Protein AF-A0A2S6H4D7-F1 (afdb_monomer_lite)

Sequence (211 aa):
MDWPTETGRFPEKLRVPNSDWWAYDLPTSDEIKPSSWQAPDGWMLIDQAVLENHRRDISADEAERFFDGAEPDWSLALCSDLPRRAVVESLVERIATYQGKERPLVVLLTGPGGEGKSMAGRQTVVGLFERDPGLRVLWRNDDAATLTAEQLLNLPQGSSPWLVDTDASDLSAKSLCEAMKALSKAGRSDVRFLLTARESDWRSAGGASLP

Organism: NCBI:txid173365

InterPro domains:
  IPR057574 Novel STAND NTPase 5 domain [PF25199] (65-207)

Secondary structure (DSSP, 8-state):
-------S---GGGBPTTSS-B----------PPP---PPTTEEEE-HHHHHHT--PPPHHHHHHHHTTPPP-HHHHH-SSSPPPTTHHHHHHHHHT----SS-EEEEEE--TTS-HHHHHHHHHHHHHTT-TT-EEEEE--TT----HHHHHTSPP-SS-EEEEESSGGGGHHHHHHHHHHHHHTT--SEEEEEEE-HHHHHHTTGGG--

Foldseek 3Di:
DDDDPPPPDDPPVQDDPPDPDGDDDDPPPPPPPPPPQDFPPQKDKDAPVNLVVLADDDDPVRVVVVVVPDQDDSNNLNDPVDDADPCQVVLLCVQQPQPQPLFAAEDEDADDPPPCLNSSLSNNVVSNCVVPNPEIETERRDLQDEDALVSVVPPDDDPAAYEYEYEQCLSHLVRVQNNRVSCSVVSNHSYYYYYYHYPVSCVVSVVVPRD

Structure (mmCIF, N/CA/C/O backbone):
data_AF-A0A2S6H4D7-F1
#
_entry.id   AF-A0A2S6H4D7-F1
#
loop_
_atom_site.group_PDB
_atom_site.id
_atom_site.type_symbol
_atom_site.label_atom_id
_atom_site.label_alt_id
_atom_site.label_comp_id
_atom_site.label_asym_id
_atom_site.label_entity_id
_atom_site.label_seq_id
_atom_site.pdbx_PDB_ins_code
_atom_site.Cartn_x
_atom_site.Cartn_y
_atom_site.Cartn_z
_atom_site.occupancy
_atom_site.B_iso_or_equiv
_atom_site.auth_seq_id
_atom_site.auth_comp_id
_atom_site.auth_asym_id
_atom_site.auth_atom_id
_atom_site.pdbx_PDB_model_num
ATOM 1 N N . MET A 1 1 ? -44.444 -37.772 16.174 1.00 44.12 1 MET A N 1
ATOM 2 C CA . MET A 1 1 ? -44.159 -36.662 15.245 1.00 44.12 1 MET A CA 1
ATOM 3 C C . MET A 1 1 ? -43.713 -37.308 13.956 1.00 44.12 1 MET A C 1
ATOM 5 O O . MET A 1 1 ? -42.602 -37.818 13.917 1.00 44.12 1 MET A O 1
ATOM 9 N N . ASP A 1 2 ? -44.613 -37.392 12.981 1.00 47.84 2 ASP A N 1
ATOM 10 C CA . ASP A 1 2 ? -44.288 -37.895 11.647 1.00 47.84 2 ASP A CA 1
ATOM 11 C C . ASP A 1 2 ? -43.554 -36.796 10.886 1.00 47.84 2 ASP A C 1
ATOM 13 O O . ASP A 1 2 ? -44.098 -35.711 10.676 1.00 47.84 2 ASP A O 1
ATOM 17 N N . TRP A 1 3 ? -42.308 -37.060 10.497 1.00 43.31 3 TRP A N 1
ATOM 18 C CA . TRP A 1 3 ? -41.641 -36.222 9.512 1.00 43.31 3 TRP A CA 1
ATOM 19 C C . TRP A 1 3 ? -42.217 -36.538 8.131 1.00 43.31 3 TRP A C 1
ATOM 21 O O . TRP A 1 3 ? -42.251 -37.715 7.760 1.00 43.31 3 TRP A O 1
ATOM 31 N N . PRO A 1 4 ? -42.662 -35.535 7.354 1.00 56.84 4 PRO A N 1
ATOM 32 C CA . PRO A 1 4 ? -43.091 -35.782 5.990 1.00 56.84 4 PRO A CA 1
ATOM 33 C C . PRO A 1 4 ? -41.881 -36.268 5.187 1.00 56.84 4 PRO A C 1
ATOM 35 O O . PRO A 1 4 ? -40.910 -35.545 4.975 1.00 56.84 4 PRO A O 1
ATOM 38 N N . THR A 1 5 ? -41.925 -37.532 4.777 1.00 51.62 5 THR A N 1
ATOM 39 C CA . THR A 1 5 ? -40.971 -38.110 3.834 1.00 51.62 5 THR A CA 1
ATOM 40 C C . THR A 1 5 ? -41.437 -37.750 2.430 1.00 51.62 5 THR A C 1
ATOM 42 O O . THR A 1 5 ? -42.235 -38.455 1.819 1.00 51.62 5 THR A O 1
ATOM 45 N N . GLU A 1 6 ? -40.958 -36.622 1.906 1.00 52.88 6 GLU A N 1
ATOM 46 C CA . GLU A 1 6 ? -41.094 -36.329 0.480 1.00 52.88 6 GLU A CA 1
ATOM 47 C C . GLU A 1 6 ? -40.063 -37.157 -0.289 1.00 52.88 6 GLU A C 1
ATOM 49 O O . GLU A 1 6 ? -38.855 -36.923 -0.257 1.00 52.88 6 GLU A O 1
ATOM 54 N N . THR A 1 7 ? -40.548 -38.196 -0.962 1.00 54.62 7 THR A N 1
ATOM 55 C CA . THR A 1 7 ? -39.744 -39.065 -1.816 1.00 54.62 7 THR A CA 1
ATOM 56 C C . THR A 1 7 ? -39.280 -38.293 -3.050 1.00 54.62 7 THR A C 1
ATOM 58 O O . THR A 1 7 ? -40.026 -38.215 -4.022 1.00 54.62 7 THR A O 1
ATOM 61 N N . GLY A 1 8 ? -38.072 -37.723 -3.011 1.00 55.16 8 GLY A N 1
ATOM 62 C CA . GLY A 1 8 ? -37.183 -37.449 -4.156 1.00 55.16 8 GLY A CA 1
ATOM 63 C C . GLY A 1 8 ? -37.731 -36.692 -5.376 1.00 55.16 8 GLY A C 1
ATOM 64 O O . GLY A 1 8 ? -37.069 -36.680 -6.410 1.00 55.16 8 GLY A O 1
ATOM 65 N N . ARG A 1 9 ? -38.924 -36.094 -5.307 1.00 62.31 9 ARG A N 1
ATOM 66 C CA . ARG A 1 9 ? -39.531 -35.338 -6.405 1.00 62.31 9 ARG A CA 1
ATOM 67 C C . ARG A 1 9 ? -39.232 -33.861 -6.210 1.00 62.31 9 ARG A C 1
ATOM 69 O O . ARG A 1 9 ? -39.467 -33.320 -5.134 1.00 62.31 9 ARG A O 1
ATOM 76 N N . PHE A 1 10 ? -38.719 -33.218 -7.254 1.00 69.31 10 PHE A N 1
ATOM 77 C CA . PHE A 1 10 ? -38.537 -31.773 -7.252 1.00 69.31 10 PHE A CA 1
ATOM 78 C C . PHE A 1 10 ? -39.892 -31.067 -7.047 1.00 69.31 10 PHE A C 1
ATOM 80 O O . PHE A 1 10 ? -40.909 -31.556 -7.548 1.00 69.31 10 PHE A O 1
ATOM 87 N N . PRO A 1 11 ? -39.944 -29.932 -6.324 1.00 79.81 11 PRO A N 1
ATOM 88 C CA . PRO A 1 11 ? -41.205 -29.267 -6.018 1.00 79.81 11 PRO A CA 1
ATOM 89 C C . PRO A 1 11 ? -41.901 -28.794 -7.300 1.00 79.81 11 PRO A C 1
ATOM 91 O O . PRO A 1 11 ? -41.418 -27.883 -7.965 1.00 79.81 11 PRO A O 1
ATOM 94 N N . GLU A 1 12 ? -43.067 -29.354 -7.626 1.00 81.81 12 GLU A N 1
ATOM 95 C CA . GLU A 1 12 ? -43.844 -28.972 -8.824 1.00 81.81 12 GLU A CA 1
ATOM 96 C C . GLU A 1 12 ? -44.201 -27.477 -8.849 1.00 81.81 12 GLU A C 1
ATOM 98 O O . GLU A 1 12 ? -44.299 -26.871 -9.908 1.00 81.81 12 GLU A O 1
ATOM 103 N N . LYS A 1 13 ? -44.298 -26.841 -7.675 1.00 83.88 13 LYS A N 1
ATOM 104 C CA . LYS A 1 13 ? -44.522 -25.392 -7.547 1.00 83.88 13 LYS A CA 1
ATOM 105 C C . LYS A 1 13 ? -43.420 -24.523 -8.175 1.00 83.88 13 LYS A C 1
ATOM 107 O O . LYS A 1 13 ? -43.669 -23.356 -8.441 1.00 83.88 13 LYS A O 1
ATOM 112 N N . LEU A 1 14 ? -42.214 -25.067 -8.353 1.00 82.94 14 LEU A N 1
ATOM 113 C CA . LEU A 1 14 ? -41.065 -24.375 -8.950 1.00 82.94 14 LEU A CA 1
ATOM 114 C C . LEU A 1 14 ? -40.850 -24.771 -10.417 1.00 82.94 14 LEU A C 1
ATOM 116 O O . LEU A 1 14 ? -39.904 -24.306 -11.048 1.00 82.94 14 LEU A O 1
ATOM 120 N N . ARG A 1 15 ? -41.691 -25.653 -10.968 1.00 87.44 15 ARG A N 1
ATOM 121 C CA . ARG A 1 15 ? -41.561 -26.121 -12.345 1.00 87.44 15 ARG A CA 1
ATOM 122 C C . ARG A 1 15 ? -41.993 -25.026 -13.318 1.00 87.44 15 ARG A C 1
ATOM 124 O O . ARG A 1 15 ? -43.078 -24.461 -13.193 1.00 87.44 15 ARG A O 1
ATOM 131 N N . VAL A 1 16 ? -41.158 -24.744 -14.314 1.00 85.88 16 VAL A N 1
ATOM 132 C CA .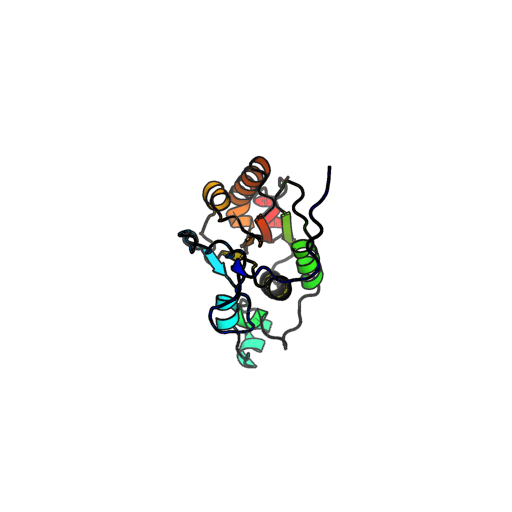 VAL A 1 16 ? -41.471 -23.766 -15.360 1.00 85.88 16 VAL A CA 1
ATOM 133 C C . VAL A 1 16 ? -42.590 -24.337 -16.251 1.00 85.88 16 VAL A C 1
ATOM 135 O O . VAL A 1 16 ? -42.463 -25.482 -16.708 1.00 85.88 16 VAL A O 1
ATOM 138 N N . PRO A 1 17 ? -43.680 -23.585 -16.516 1.00 87.31 17 PRO A N 1
ATOM 139 C CA . PRO A 1 17 ? -44.833 -24.085 -17.265 1.00 87.31 17 PRO A CA 1
ATOM 140 C C . PRO A 1 17 ? -44.451 -24.695 -18.619 1.00 87.31 17 PRO A C 1
ATOM 142 O O . PRO A 1 17 ? -43.684 -24.105 -19.375 1.00 87.31 17 PRO A O 1
ATOM 145 N N . ASN A 1 18 ? -45.021 -25.863 -18.936 1.00 86.06 18 ASN A N 1
ATOM 146 C CA . ASN A 1 18 ? -44.771 -26.620 -20.173 1.00 86.06 18 ASN A CA 1
ATOM 147 C C . ASN A 1 18 ? -43.297 -27.008 -20.410 1.00 86.06 18 ASN A C 1
ATOM 149 O O . ASN A 1 18 ? -42.852 -27.077 -21.555 1.00 86.06 18 ASN A O 1
ATOM 153 N N . SER A 1 19 ? -42.535 -27.270 -19.347 1.00 83.88 19 SER A N 1
ATOM 154 C CA . SER A 1 19 ? -41.132 -27.682 -19.455 1.00 83.88 19 SER A CA 1
ATOM 155 C C . SER A 1 19 ? -40.759 -28.774 -18.448 1.00 83.88 19 SER A C 1
ATOM 157 O O . SER A 1 19 ? -41.525 -29.054 -17.526 1.00 83.88 19 SER A O 1
ATOM 159 N N . ASP A 1 20 ? -39.575 -29.368 -18.598 1.00 87.62 20 ASP A N 1
ATOM 160 C CA . ASP A 1 20 ? -38.934 -30.251 -17.607 1.00 87.62 20 ASP A CA 1
ATOM 161 C C . ASP A 1 20 ? -37.860 -29.506 -16.780 1.00 87.62 20 ASP A C 1
ATOM 163 O O . ASP A 1 20 ? -36.880 -30.100 -16.336 1.00 87.62 20 ASP A O 1
ATOM 167 N N . TRP A 1 21 ? -38.021 -28.190 -16.589 1.00 80.38 21 TRP A N 1
ATOM 168 C CA . TRP A 1 21 ? -37.095 -27.344 -15.828 1.00 80.38 21 TRP A CA 1
ATOM 169 C C . TRP A 1 21 ? -37.741 -26.792 -14.554 1.00 80.38 21 TRP A C 1
ATOM 171 O O . TRP A 1 21 ? -38.930 -26.474 -14.538 1.00 80.38 21 TRP A O 1
ATOM 181 N N . TRP A 1 22 ? -36.938 -26.622 -13.500 1.00 89.69 22 TRP A N 1
ATOM 182 C CA . TRP A 1 22 ? -37.332 -25.964 -12.251 1.00 89.69 22 TRP A CA 1
ATOM 183 C C . TRP A 1 22 ? -36.562 -24.654 -12.092 1.00 89.69 22 TRP A C 1
ATOM 185 O O . TRP A 1 22 ? -35.338 -24.636 -12.218 1.00 89.69 22 TRP A O 1
ATOM 195 N N . ALA A 1 23 ? -37.278 -23.567 -11.817 1.00 83.38 23 ALA A N 1
ATOM 196 C CA . ALA A 1 23 ? -36.696 -22.267 -11.524 1.00 83.38 23 ALA A CA 1
ATOM 197 C C . ALA A 1 23 ? -36.553 -22.115 -10.010 1.00 83.38 23 ALA A C 1
ATOM 199 O O . ALA A 1 23 ? -37.536 -22.135 -9.269 1.00 83.38 23 ALA A O 1
ATOM 200 N N . TYR A 1 24 ? -35.315 -21.970 -9.559 1.00 81.88 24 TYR A N 1
ATOM 201 C CA . TYR A 1 24 ? -35.015 -21.532 -8.208 1.00 81.88 24 TYR A CA 1
ATOM 202 C C . TYR A 1 24 ? -34.596 -20.079 -8.299 1.00 81.88 24 TYR A C 1
ATOM 204 O O . TYR A 1 24 ? -33.674 -19.758 -9.052 1.00 81.88 24 TYR A O 1
ATOM 212 N N . ASP A 1 25 ? -35.240 -19.223 -7.513 1.00 70.31 25 ASP A N 1
ATOM 213 C CA . ASP A 1 25 ? -34.647 -17.935 -7.206 1.00 70.31 25 ASP A CA 1
ATOM 214 C C . ASP A 1 25 ? -33.348 -18.245 -6.468 1.00 70.31 25 ASP A C 1
ATOM 216 O O . ASP A 1 25 ? -33.346 -18.746 -5.338 1.00 70.31 25 ASP A O 1
ATOM 220 N N . LEU A 1 26 ? -32.224 -18.035 -7.152 1.00 62.97 26 LEU A N 1
ATOM 221 C CA . LEU A 1 26 ? -30.950 -17.959 -6.461 1.00 62.97 26 LEU A CA 1
ATOM 222 C C . LEU A 1 26 ? -31.123 -16.882 -5.390 1.00 62.97 26 LEU A C 1
ATOM 224 O O . LEU A 1 26 ? -31.792 -15.884 -5.678 1.00 62.97 26 LEU A O 1
ATOM 228 N N . PRO A 1 27 ? -30.569 -17.053 -4.174 1.00 57.25 27 PRO A N 1
ATOM 229 C CA . PRO A 1 27 ? -30.476 -15.931 -3.261 1.00 57.25 27 PRO A CA 1
ATOM 230 C C . PRO A 1 27 ? -29.812 -14.825 -4.066 1.00 57.25 27 PRO A C 1
ATOM 232 O O . PRO A 1 27 ? -28.654 -14.962 -4.462 1.00 57.25 27 PRO A O 1
ATOM 235 N N . THR A 1 28 ? -30.591 -13.802 -4.420 1.00 45.06 28 THR A N 1
ATOM 236 C CA . THR A 1 28 ? -30.073 -12.592 -5.029 1.00 45.06 28 THR A CA 1
ATOM 237 C C . THR A 1 28 ? -28.962 -12.195 -4.088 1.00 45.06 28 THR A C 1
ATOM 239 O O . THR A 1 28 ? -29.229 -11.894 -2.926 1.00 45.06 28 THR A O 1
ATOM 242 N N . SER A 1 29 ? -27.714 -12.312 -4.547 1.00 52.16 29 SER A N 1
ATOM 243 C CA . SER A 1 29 ? -26.622 -11.561 -3.956 1.00 52.16 29 SER A CA 1
ATOM 244 C C . SER A 1 29 ? -27.196 -10.168 -3.823 1.00 52.16 29 SER A C 1
ATOM 246 O O . SER A 1 29 ? -27.574 -9.623 -4.866 1.00 52.16 29 SER A O 1
ATOM 248 N N . ASP A 1 30 ? -27.414 -9.700 -2.586 1.00 48.91 30 ASP A N 1
ATOM 249 C CA . ASP A 1 30 ? -27.947 -8.368 -2.318 1.00 48.91 30 ASP A CA 1
ATOM 250 C C . ASP A 1 30 ? -27.368 -7.457 -3.385 1.00 48.91 30 ASP A C 1
ATOM 252 O O . ASP A 1 30 ? -26.141 -7.426 -3.530 1.00 48.91 30 ASP A O 1
ATOM 256 N N . GLU A 1 31 ? -28.227 -6.859 -4.219 1.00 43.72 31 GLU A N 1
ATOM 257 C CA . GLU A 1 31 ? -27.769 -5.934 -5.244 1.00 43.72 31 GLU A CA 1
ATOM 258 C C . GLU A 1 31 ? -26.790 -5.002 -4.543 1.00 43.72 31 GLU A C 1
ATOM 260 O O . GLU A 1 31 ? -27.183 -4.258 -3.637 1.00 43.72 31 GLU A O 1
ATOM 265 N N . ILE A 1 32 ? -25.502 -5.117 -4.884 1.00 47.19 32 ILE A N 1
ATOM 266 C CA .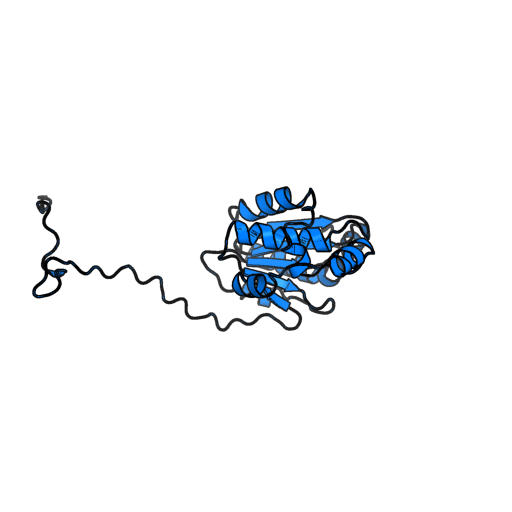 ILE A 1 32 ? -24.470 -4.256 -4.333 1.00 47.19 32 ILE A CA 1
ATOM 267 C C . ILE A 1 32 ? -24.833 -2.893 -4.890 1.00 47.19 32 ILE A C 1
ATOM 269 O O . ILE A 1 32 ? -24.461 -2.546 -6.010 1.00 47.19 32 ILE A O 1
ATOM 273 N N . LYS A 1 33 ? -25.639 -2.136 -4.140 1.00 42.12 33 LYS A N 1
ATOM 274 C CA . LYS A 1 33 ? -25.884 -0.739 -4.449 1.00 42.12 33 LYS A CA 1
ATOM 275 C C . LYS A 1 33 ? -24.495 -0.125 -4.512 1.00 42.12 33 LYS A C 1
ATOM 277 O O . LYS A 1 33 ? -23.782 -0.218 -3.506 1.00 42.12 33 LYS A O 1
ATOM 282 N N . PRO A 1 34 ? -24.077 0.431 -5.663 1.00 47.56 34 PRO A N 1
ATOM 283 C CA . PRO A 1 34 ? -22.765 1.035 -5.767 1.00 47.56 34 PRO A CA 1
ATOM 284 C C . PRO A 1 34 ? -22.677 2.057 -4.642 1.00 47.56 34 PRO A C 1
ATOM 286 O O . PRO A 1 34 ? -23.522 2.950 -4.531 1.00 47.56 34 PRO A O 1
ATOM 289 N N . SER A 1 35 ? -21.735 1.842 -3.725 1.00 55.78 35 SER A N 1
ATOM 290 C CA . SER A 1 35 ? -21.585 2.724 -2.582 1.00 55.78 35 SER A CA 1
ATOM 291 C C . SER A 1 35 ? -21.322 4.118 -3.131 1.00 55.78 35 SER A C 1
ATOM 293 O O . SER A 1 35 ? -20.360 4.303 -3.870 1.00 55.78 35 SER A O 1
ATOM 295 N N . SER A 1 36 ? -22.128 5.106 -2.744 1.00 69.06 36 SER A N 1
ATOM 296 C CA . SER A 1 36 ? -21.921 6.521 -3.086 1.00 69.06 36 SER A CA 1
ATOM 297 C C . SER A 1 36 ? -20.653 7.117 -2.459 1.00 69.06 36 SER A C 1
ATOM 299 O O . SER A 1 36 ? -20.457 8.329 -2.485 1.00 69.06 36 SER A O 1
ATOM 301 N N . TRP A 1 37 ? -19.837 6.278 -1.822 1.00 85.00 37 TRP A N 1
ATOM 302 C CA . TRP A 1 37 ? -18.579 6.656 -1.221 1.00 85.00 37 TRP A CA 1
ATOM 303 C C . TRP A 1 37 ? -17.581 7.014 -2.321 1.00 85.00 37 TRP A C 1
ATOM 305 O O . TRP A 1 37 ? -17.415 6.275 -3.291 1.00 85.00 37 TRP A O 1
ATOM 315 N N . GLN A 1 38 ? -16.924 8.154 -2.151 1.00 86.38 38 GLN A N 1
ATOM 316 C CA . GLN A 1 38 ? -15.875 8.633 -3.038 1.00 86.38 38 GLN A CA 1
ATOM 317 C C . GLN A 1 38 ? -14.566 8.702 -2.262 1.00 86.38 38 GLN A C 1
ATOM 319 O O . GLN A 1 38 ? -14.565 8.985 -1.060 1.00 86.38 38 GLN A O 1
ATOM 324 N N . ALA A 1 39 ? -13.461 8.450 -2.962 1.00 90.44 39 ALA A N 1
ATOM 325 C CA . ALA A 1 39 ? -12.141 8.639 -2.388 1.00 90.44 39 ALA A CA 1
ATOM 326 C C . ALA A 1 39 ? -11.964 10.115 -1.979 1.00 90.44 39 ALA A C 1
ATOM 328 O O . ALA A 1 39 ? -12.381 11.001 -2.728 1.00 90.44 39 ALA A O 1
ATOM 329 N N . PRO A 1 40 ? -11.378 10.392 -0.801 1.00 91.81 40 PRO A N 1
ATOM 330 C CA . PRO A 1 40 ? -11.027 11.751 -0.410 1.00 91.81 40 PRO A CA 1
ATOM 331 C C . PRO A 1 40 ? -10.077 12.419 -1.407 1.00 91.81 40 PRO A C 1
ATOM 333 O O . PRO A 1 40 ? -9.312 11.740 -2.090 1.00 91.81 40 PRO A O 1
ATOM 336 N N . ASP A 1 41 ? -10.064 13.751 -1.427 1.00 90.75 41 ASP A N 1
ATOM 337 C CA . ASP A 1 41 ? -9.134 14.513 -2.263 1.00 90.75 41 ASP A CA 1
ATOM 338 C C . ASP A 1 41 ? -7.676 14.093 -2.012 1.00 90.75 41 ASP A C 1
ATOM 340 O O . ASP A 1 41 ? -7.237 13.939 -0.869 1.00 90.75 41 ASP A O 1
ATOM 344 N N . GLY A 1 42 ? -6.932 13.882 -3.101 1.00 91.12 42 GLY A N 1
ATOM 345 C CA . GLY A 1 42 ? -5.546 13.404 -3.062 1.00 91.12 42 GLY A CA 1
ATOM 346 C C . GLY A 1 42 ? -5.385 11.900 -2.792 1.00 91.12 42 GLY A C 1
ATOM 347 O O . GLY A 1 42 ? -4.259 11.395 -2.755 1.00 91.12 42 GLY A O 1
ATOM 348 N N . TRP A 1 43 ? -6.493 11.166 -2.669 1.00 93.88 43 TRP A N 1
ATOM 349 C CA . TRP A 1 43 ? -6.527 9.708 -2.602 1.00 93.88 43 TRP A CA 1
ATOM 350 C C . TRP A 1 43 ? -7.239 9.119 -3.815 1.00 93.88 43 TRP A C 1
ATOM 352 O O . TRP A 1 43 ? -8.155 9.709 -4.383 1.00 93.88 43 TRP A O 1
ATOM 362 N N . MET A 1 44 ? -6.825 7.920 -4.205 1.00 94.31 44 MET A N 1
ATOM 363 C CA . MET A 1 44 ? -7.383 7.196 -5.337 1.00 94.31 44 MET A CA 1
ATOM 364 C C . MET A 1 44 ? -7.844 5.814 -4.891 1.00 94.31 44 MET A C 1
ATOM 366 O O . MET A 1 44 ? -7.123 5.105 -4.188 1.00 94.31 44 MET A O 1
ATOM 370 N N . LEU A 1 45 ? -9.047 5.430 -5.316 1.00 94.75 45 LEU A N 1
ATOM 371 C CA . LEU A 1 45 ? -9.479 4.042 -5.245 1.00 94.75 45 LEU A CA 1
ATOM 372 C C . LEU A 1 45 ? -8.805 3.276 -6.385 1.00 94.75 45 LEU A C 1
ATOM 374 O O . LEU A 1 45 ? -9.080 3.535 -7.553 1.00 94.75 45 LEU A O 1
ATOM 378 N N . ILE A 1 46 ? -7.943 2.336 -6.027 1.00 94.38 46 ILE A N 1
ATOM 379 C CA . ILE A 1 46 ? -7.395 1.337 -6.932 1.00 94.38 46 ILE A CA 1
ATOM 380 C C . ILE A 1 46 ? -8.197 0.052 -6.720 1.00 94.38 46 ILE A C 1
ATOM 382 O O . ILE A 1 46 ? -8.278 -0.475 -5.605 1.00 94.38 46 ILE A O 1
ATOM 386 N N . ASP A 1 47 ? -8.803 -0.428 -7.798 1.00 92.81 47 ASP A N 1
ATOM 387 C CA . ASP A 1 47 ? -9.445 -1.733 -7.905 1.00 92.81 47 ASP A CA 1
ATOM 388 C C . ASP A 1 47 ? -8.799 -2.538 -9.045 1.00 92.81 47 ASP A C 1
ATOM 390 O O . ASP A 1 47 ? -7.869 -2.069 -9.715 1.00 92.81 47 ASP A O 1
ATOM 394 N N . GLN A 1 48 ? -9.292 -3.756 -9.277 1.00 91.00 48 GLN A N 1
ATOM 395 C CA . GLN A 1 48 ? -8.781 -4.602 -10.352 1.00 91.00 48 GLN A CA 1
ATOM 396 C C . GLN A 1 48 ? -8.877 -3.905 -11.718 1.00 91.00 48 GLN A C 1
ATOM 398 O O . GLN A 1 48 ? -7.940 -3.982 -12.504 1.00 91.00 48 GLN A O 1
ATOM 403 N N . ALA A 1 49 ? -9.979 -3.210 -12.012 1.00 91.75 49 ALA A N 1
ATOM 404 C CA . ALA A 1 49 ? -10.181 -2.573 -13.310 1.00 91.75 49 ALA A CA 1
ATOM 405 C C . ALA A 1 49 ? -9.199 -1.414 -13.530 1.00 91.75 49 ALA A C 1
ATOM 407 O O . ALA A 1 49 ? -8.645 -1.272 -14.621 1.00 91.75 49 ALA A O 1
ATOM 408 N N . VAL A 1 50 ? -8.939 -0.616 -12.492 1.00 93.00 50 VAL A N 1
ATOM 409 C CA . VAL A 1 50 ? -7.922 0.441 -12.522 1.00 93.00 50 VAL A CA 1
ATOM 410 C C . VAL A 1 50 ? -6.539 -0.152 -12.774 1.00 93.00 50 VAL A C 1
ATOM 412 O O . VAL A 1 50 ? -5.830 0.346 -13.646 1.00 93.00 50 VAL A O 1
ATOM 415 N N . LEU A 1 51 ? -6.159 -1.232 -12.082 1.00 93.44 51 LEU A N 1
ATOM 416 C CA . LEU A 1 51 ? -4.869 -1.887 -12.326 1.00 93.44 51 LEU A CA 1
ATOM 417 C C . LEU A 1 51 ? -4.752 -2.450 -13.740 1.00 93.44 51 LEU A C 1
ATOM 419 O O . LEU A 1 51 ? -3.711 -2.282 -14.371 1.00 93.44 51 LEU A O 1
ATOM 423 N N . GLU A 1 52 ? -5.804 -3.069 -14.271 1.00 93.00 52 GLU A N 1
ATOM 424 C CA . GLU A 1 52 ? -5.770 -3.592 -15.639 1.00 93.00 52 GLU A CA 1
ATOM 425 C C . GLU A 1 52 ? -5.606 -2.486 -16.691 1.00 93.00 52 GLU A C 1
ATOM 427 O O . GLU A 1 52 ? -4.935 -2.703 -17.697 1.00 93.00 52 GLU A O 1
ATOM 432 N N . ASN A 1 53 ? -6.092 -1.267 -16.436 1.00 94.38 53 ASN A N 1
ATOM 433 C CA . ASN A 1 53 ? -5.839 -0.120 -17.319 1.00 94.38 53 ASN A CA 1
ATOM 434 C C . ASN A 1 53 ? -4.365 0.323 -17.342 1.00 94.38 53 ASN A C 1
ATOM 436 O O . ASN A 1 53 ? -3.940 0.988 -18.287 1.00 94.38 53 ASN A O 1
ATOM 440 N N . HIS A 1 54 ? -3.582 -0.034 -16.321 1.00 94.06 54 HIS A N 1
ATOM 441 C CA . HIS A 1 54 ? -2.137 0.196 -16.286 1.00 94.06 54 HIS A CA 1
ATOM 442 C C . HIS A 1 54 ? -1.334 -0.956 -16.900 1.00 94.06 54 HIS A C 1
ATOM 444 O O . HIS A 1 54 ? -0.121 -0.823 -17.080 1.00 94.06 54 HIS A O 1
ATOM 450 N N . ARG A 1 55 ? -1.972 -2.086 -17.236 1.00 93.44 55 ARG A N 1
ATOM 451 C CA . ARG A 1 55 ? -1.275 -3.230 -17.820 1.00 93.44 55 ARG A CA 1
ATOM 452 C C . ARG A 1 55 ? -0.892 -2.929 -19.263 1.00 93.44 55 ARG A C 1
ATOM 454 O O . ARG A 1 55 ? -1.737 -2.776 -20.141 1.00 93.44 55 ARG A O 1
ATOM 461 N N . ARG A 1 56 ? 0.412 -2.905 -19.508 1.00 93.94 56 ARG A N 1
ATOM 462 C CA . ARG A 1 56 ? 1.014 -2.762 -20.832 1.00 93.94 56 ARG A CA 1
ATOM 463 C C . ARG A 1 56 ? 2.435 -3.302 -20.821 1.00 93.94 56 ARG A C 1
ATOM 465 O O . ARG A 1 56 ? 3.030 -3.462 -19.755 1.00 93.94 56 ARG A O 1
ATOM 472 N N . ASP A 1 57 ? 2.983 -3.483 -22.011 1.00 92.56 57 ASP A N 1
ATOM 473 C CA . ASP A 1 57 ? 4.399 -3.778 -22.171 1.00 92.56 57 ASP A CA 1
ATOM 474 C C . ASP A 1 57 ? 5.247 -2.559 -21.771 1.00 92.56 57 ASP A C 1
ATOM 476 O O . ASP A 1 57 ? 4.889 -1.399 -22.031 1.00 92.56 57 ASP A O 1
ATOM 480 N N . ILE A 1 58 ? 6.375 -2.836 -21.119 1.00 94.69 58 ILE A N 1
ATOM 481 C CA . ILE A 1 58 ? 7.362 -1.835 -20.712 1.00 94.69 58 ILE A CA 1
ATOM 482 C C . ILE A 1 58 ? 8.490 -1.825 -21.737 1.00 94.69 58 ILE A C 1
ATOM 484 O O . ILE A 1 58 ? 9.069 -2.864 -22.052 1.00 94.69 58 ILE A O 1
ATOM 488 N N . SER A 1 59 ? 8.806 -0.646 -22.267 1.00 93.88 59 SER A N 1
ATOM 489 C CA . SER A 1 59 ? 9.930 -0.488 -23.191 1.00 93.88 59 SER A CA 1
ATOM 490 C C . SER A 1 59 ? 11.280 -0.552 -22.466 1.00 93.88 59 SER A C 1
ATOM 492 O O . SER A 1 59 ? 11.373 -0.282 -21.268 1.00 93.88 59 SER A O 1
ATOM 494 N N . ALA A 1 60 ? 12.350 -0.869 -23.203 1.00 92.56 60 ALA A N 1
ATOM 495 C CA . ALA A 1 60 ? 13.707 -0.883 -22.653 1.00 92.56 60 ALA A CA 1
ATOM 496 C C . ALA A 1 60 ? 14.094 0.478 -22.043 1.00 92.56 60 ALA A C 1
ATOM 498 O O . ALA A 1 60 ? 14.553 0.517 -20.907 1.00 92.56 60 ALA A O 1
ATOM 499 N N . ASP A 1 61 ? 13.802 1.586 -22.733 1.00 94.56 61 ASP A N 1
ATOM 500 C CA . ASP A 1 61 ? 14.070 2.949 -22.253 1.00 94.56 61 ASP A CA 1
ATOM 501 C C . ASP A 1 61 ? 13.371 3.259 -20.916 1.00 94.56 61 ASP A C 1
ATOM 503 O O . ASP A 1 61 ? 13.913 3.957 -20.059 1.00 94.56 61 ASP A O 1
ATOM 507 N N . GLU A 1 62 ? 12.145 2.767 -20.720 1.00 93.19 62 GLU A N 1
ATOM 508 C CA . GLU A 1 62 ? 11.411 2.941 -19.462 1.00 93.19 62 GLU A CA 1
ATOM 509 C C . GLU A 1 62 ? 12.015 2.109 -18.333 1.00 93.19 62 GLU A C 1
ATOM 511 O O . GLU A 1 62 ? 12.151 2.603 -17.211 1.00 93.19 62 GLU A O 1
ATOM 516 N N . ALA A 1 63 ? 12.413 0.869 -18.629 1.00 92.75 63 ALA A N 1
ATOM 517 C CA . ALA A 1 63 ? 13.112 0.022 -17.674 1.00 92.75 63 ALA A CA 1
ATOM 518 C C . ALA A 1 63 ? 14.466 0.634 -17.273 1.00 92.75 63 ALA A C 1
ATOM 520 O O . ALA A 1 63 ? 14.773 0.697 -16.085 1.00 92.75 63 ALA A O 1
ATOM 521 N N . GLU A 1 64 ? 15.242 1.143 -18.233 1.00 93.88 64 GLU A N 1
ATOM 522 C CA . GLU A 1 64 ? 16.512 1.836 -17.984 1.00 93.88 64 GLU A CA 1
ATOM 523 C C . GLU A 1 64 ? 16.317 3.047 -17.068 1.00 93.88 64 GLU A C 1
ATOM 525 O O . GLU A 1 64 ? 16.965 3.134 -16.028 1.00 93.88 64 GLU A O 1
ATOM 530 N N . ARG A 1 65 ? 15.344 3.921 -17.363 1.00 94.50 65 ARG A N 1
ATOM 531 C CA . ARG A 1 65 ? 15.024 5.074 -16.500 1.00 94.50 65 ARG A CA 1
ATOM 532 C C . ARG A 1 65 ? 14.670 4.666 -15.077 1.00 94.50 65 ARG A C 1
ATOM 534 O O . ARG A 1 65 ? 15.055 5.349 -14.130 1.00 94.50 65 ARG A O 1
ATOM 541 N N . PHE A 1 66 ? 13.928 3.574 -14.915 1.00 93.62 66 PHE A N 1
ATOM 542 C CA . PHE A 1 66 ? 13.614 3.040 -13.595 1.00 93.62 66 PHE A CA 1
ATOM 543 C C . PHE A 1 66 ? 14.883 2.601 -12.846 1.00 93.62 66 PHE A C 1
ATOM 545 O O . PHE A 1 66 ? 15.048 2.946 -11.675 1.00 93.62 66 PHE A O 1
ATOM 552 N N . PHE A 1 67 ? 15.808 1.901 -13.510 1.00 90.69 67 PHE A N 1
ATOM 553 C CA . PHE A 1 67 ? 17.093 1.524 -12.906 1.00 90.69 67 PHE A CA 1
ATOM 554 C C . PHE A 1 67 ? 18.015 2.725 -12.641 1.00 90.69 67 PHE A C 1
ATOM 556 O O . PHE A 1 67 ? 18.785 2.683 -11.681 1.00 90.69 67 PHE A O 1
ATOM 563 N N . ASP A 1 68 ? 17.863 3.815 -13.395 1.00 91.94 68 ASP A N 1
ATOM 564 C CA . ASP A 1 68 ? 18.526 5.106 -13.161 1.00 91.94 68 ASP A CA 1
ATOM 565 C C . ASP A 1 68 ? 17.880 5.938 -12.034 1.00 91.94 68 ASP A C 1
ATOM 567 O O . ASP A 1 68 ? 18.348 7.033 -11.710 1.00 91.94 68 ASP A O 1
ATOM 571 N N . GLY A 1 69 ? 16.830 5.421 -11.388 1.00 89.62 69 GLY A N 1
ATOM 572 C CA . GLY A 1 69 ? 16.223 6.018 -10.197 1.00 89.62 69 GLY A CA 1
ATOM 573 C C . GLY A 1 69 ? 14.947 6.819 -10.445 1.00 89.62 69 GLY A C 1
ATOM 574 O O . GLY A 1 69 ? 14.524 7.551 -9.549 1.00 89.62 69 GLY A O 1
ATOM 575 N N . ALA A 1 70 ? 14.316 6.690 -11.616 1.00 91.38 70 ALA A N 1
ATOM 576 C CA . ALA A 1 70 ? 12.968 7.214 -11.822 1.00 91.38 70 ALA A CA 1
ATOM 577 C C . ALA A 1 70 ? 11.959 6.549 -10.869 1.00 91.38 70 ALA A C 1
ATOM 579 O O . ALA A 1 70 ? 12.088 5.376 -10.503 1.00 91.38 70 ALA A O 1
ATOM 580 N N . GLU A 1 71 ? 10.932 7.301 -10.471 1.00 90.19 71 GLU A N 1
ATOM 581 C CA . GLU A 1 71 ? 9.882 6.768 -9.607 1.00 90.19 71 GLU A CA 1
ATOM 582 C C . GLU A 1 71 ? 9.077 5.671 -10.321 1.00 90.19 71 GLU A C 1
ATOM 584 O O . GLU A 1 71 ? 8.712 5.834 -11.488 1.00 90.19 71 GLU A O 1
ATOM 589 N N . PRO A 1 72 ? 8.784 4.547 -9.642 1.00 93.12 72 PRO A N 1
ATOM 590 C CA . PRO A 1 72 ? 7.987 3.483 -10.230 1.00 93.12 72 PRO A CA 1
ATOM 591 C C . PRO A 1 72 ? 6.518 3.894 -10.348 1.00 93.12 72 PRO A C 1
ATOM 593 O O . PRO A 1 72 ? 5.950 4.494 -9.433 1.00 93.12 72 PRO A O 1
ATOM 596 N N . ASP A 1 73 ? 5.874 3.476 -11.432 1.00 93.94 73 ASP A N 1
ATOM 597 C CA . ASP A 1 73 ? 4.431 3.576 -11.630 1.00 93.94 73 ASP A CA 1
ATOM 598 C C . ASP A 1 73 ? 3.754 2.195 -11.502 1.00 93.94 73 ASP A C 1
ATOM 600 O O . ASP A 1 73 ? 4.391 1.175 -11.211 1.00 93.94 73 ASP A O 1
ATOM 604 N N . TRP A 1 74 ? 2.432 2.155 -11.685 1.00 95.69 74 TRP A N 1
ATOM 605 C CA . TRP A 1 74 ? 1.675 0.900 -11.669 1.00 95.69 74 TRP A CA 1
ATOM 606 C C . TRP A 1 74 ? 2.043 -0.022 -12.837 1.00 95.69 74 TRP A C 1
ATOM 608 O O . TRP A 1 74 ? 2.090 -1.235 -12.649 1.00 95.69 74 TRP A O 1
ATOM 618 N N . SER A 1 75 ? 2.368 0.537 -14.008 1.00 96.00 75 SER A N 1
ATOM 619 C CA . SER A 1 75 ? 2.779 -0.228 -15.192 1.00 96.00 75 SER A CA 1
ATOM 620 C C . SER A 1 75 ? 4.050 -1.040 -14.907 1.00 96.00 75 SER A C 1
ATOM 622 O O . SER A 1 75 ? 4.097 -2.245 -15.155 1.00 96.00 75 SER A O 1
ATOM 624 N N . LEU A 1 76 ? 5.065 -0.402 -14.316 1.00 96.19 76 LEU A N 1
ATOM 625 C CA . LEU A 1 76 ? 6.314 -1.039 -13.895 1.00 96.19 76 LEU A CA 1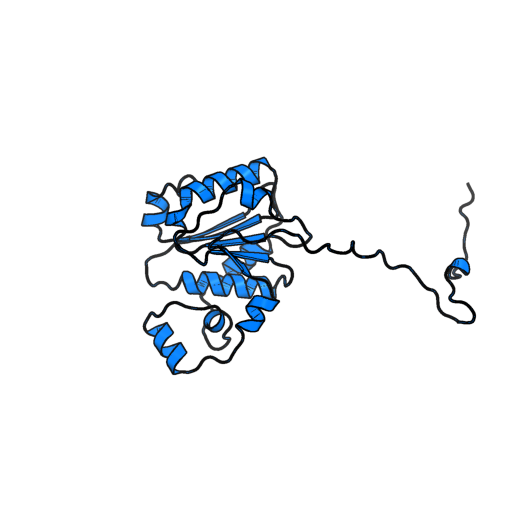
ATOM 626 C C . LEU A 1 76 ? 6.056 -2.111 -12.831 1.00 96.19 76 LEU A C 1
ATOM 628 O O . LEU A 1 76 ? 6.630 -3.195 -12.902 1.00 96.19 76 LEU A O 1
ATOM 632 N N . ALA A 1 77 ? 5.174 -1.851 -11.863 1.00 96.06 77 ALA A N 1
ATOM 633 C CA . ALA A 1 77 ? 4.831 -2.826 -10.826 1.00 96.06 77 ALA A CA 1
ATOM 634 C C . ALA A 1 77 ? 4.092 -4.068 -11.361 1.00 96.06 77 ALA A C 1
ATOM 636 O O . ALA A 1 77 ? 4.234 -5.148 -10.785 1.00 96.06 77 ALA A O 1
ATOM 637 N N . LEU A 1 78 ? 3.325 -3.919 -12.447 1.00 95.31 78 LEU A N 1
ATOM 638 C CA . LEU A 1 78 ? 2.597 -4.994 -13.135 1.00 95.31 78 LEU A CA 1
ATOM 639 C C . LEU A 1 78 ? 3.467 -5.792 -14.119 1.00 95.31 78 LEU A C 1
ATOM 641 O O . LEU A 1 78 ? 3.060 -6.874 -14.547 1.00 95.31 78 LEU A O 1
ATOM 645 N N . CYS A 1 79 ? 4.638 -5.271 -14.490 1.00 94.06 79 CYS A N 1
ATOM 646 C CA . CYS A 1 79 ? 5.539 -5.895 -15.451 1.00 94.06 79 CY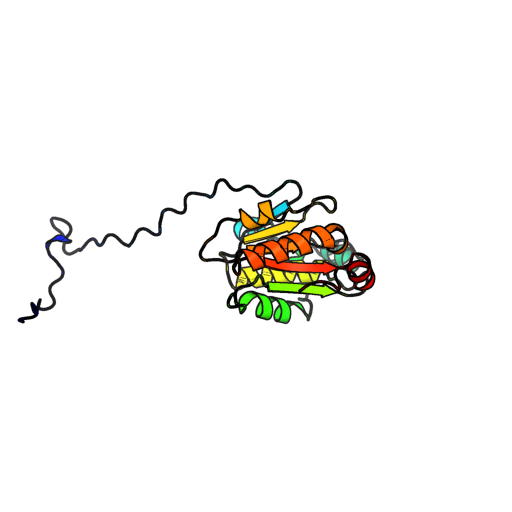S A CA 1
ATOM 647 C C . CYS A 1 79 ? 6.142 -7.195 -14.898 1.00 94.06 79 CYS A C 1
ATOM 649 O O . CYS A 1 79 ? 6.806 -7.192 -13.860 1.00 94.06 79 CYS A O 1
ATOM 651 N N . SER A 1 80 ? 5.949 -8.308 -15.611 1.00 89.56 80 SER A N 1
ATOM 652 C CA . SER A 1 80 ? 6.488 -9.622 -15.233 1.00 89.56 80 SER A CA 1
ATOM 653 C C . SER A 1 80 ? 7.994 -9.757 -15.448 1.00 89.56 80 SER A C 1
ATOM 655 O O . SER A 1 80 ? 8.618 -10.610 -14.820 1.00 89.56 80 SER A O 1
ATOM 657 N N . ASP A 1 81 ? 8.570 -8.931 -16.322 1.00 90.25 81 ASP A N 1
ATOM 658 C CA . ASP A 1 81 ? 9.991 -8.994 -16.676 1.00 90.25 81 ASP A CA 1
ATOM 659 C C . ASP A 1 81 ? 10.872 -8.278 -15.645 1.00 90.25 81 ASP A C 1
ATOM 661 O O . ASP A 1 81 ? 12.075 -8.536 -15.551 1.00 90.25 81 ASP A O 1
ATOM 665 N N . LEU A 1 82 ? 10.278 -7.396 -14.834 1.00 90.69 82 LEU A N 1
ATOM 666 C CA . LEU A 1 82 ? 10.972 -6.761 -13.725 1.00 90.69 82 LEU A CA 1
ATOM 667 C C . LEU A 1 82 ? 10.967 -7.680 -12.497 1.00 90.69 82 LEU A C 1
ATOM 669 O O . LEU A 1 82 ? 9.916 -8.179 -12.087 1.00 90.69 82 LEU A O 1
ATOM 673 N N . PRO A 1 83 ? 12.126 -7.882 -11.845 1.00 90.81 83 PRO A N 1
ATOM 674 C CA . PRO A 1 83 ? 12.203 -8.758 -10.690 1.00 90.81 83 PRO A CA 1
ATOM 675 C C . PRO A 1 83 ? 11.337 -8.230 -9.541 1.00 90.81 83 PRO A C 1
ATOM 677 O O . PRO A 1 83 ? 11.374 -7.047 -9.179 1.00 90.81 83 PRO A O 1
ATOM 680 N N . ARG A 1 84 ? 10.579 -9.136 -8.915 1.00 93.19 84 ARG A N 1
ATOM 681 C CA . ARG A 1 84 ? 9.868 -8.839 -7.667 1.00 93.19 84 ARG A CA 1
ATOM 682 C C . ARG A 1 84 ? 10.874 -8.633 -6.539 1.00 93.19 84 ARG A C 1
ATOM 684 O O . ARG A 1 84 ? 11.846 -9.377 -6.403 1.00 93.19 84 ARG A O 1
ATOM 691 N N . ARG A 1 85 ? 10.651 -7.613 -5.707 1.00 93.38 85 ARG A N 1
ATOM 692 C CA . ARG A 1 85 ? 11.485 -7.381 -4.519 1.00 93.38 85 ARG A CA 1
ATOM 693 C C . ARG A 1 85 ? 11.296 -8.535 -3.532 1.00 93.38 85 ARG A C 1
ATOM 695 O O . ARG A 1 85 ? 10.173 -8.954 -3.276 1.00 93.38 85 ARG A O 1
ATOM 702 N N . ALA A 1 86 ? 12.386 -8.991 -2.914 1.00 92.25 86 ALA A N 1
ATOM 703 C CA . ALA A 1 86 ? 12.385 -10.169 -2.037 1.00 92.25 86 ALA A CA 1
ATOM 704 C C . ALA A 1 86 ? 11.393 -10.087 -0.856 1.00 92.25 86 ALA A C 1
ATOM 706 O O . ALA A 1 86 ? 10.924 -11.106 -0.363 1.00 92.25 86 ALA A O 1
ATOM 707 N N . VAL A 1 87 ? 11.057 -8.875 -0.399 1.00 94.44 87 VAL A N 1
ATOM 708 C CA . VAL A 1 87 ? 10.116 -8.656 0.711 1.00 94.44 87 VAL A CA 1
ATOM 709 C C . VAL A 1 87 ? 8.644 -8.833 0.305 1.00 94.44 87 VAL A C 1
ATOM 711 O O . VAL A 1 87 ? 7.806 -9.078 1.169 1.00 94.44 87 VAL A O 1
ATOM 714 N N . VAL A 1 88 ? 8.321 -8.734 -0.990 1.00 96.06 88 VAL A N 1
ATOM 715 C CA . VAL A 1 88 ? 6.940 -8.642 -1.499 1.00 96.06 88 VAL A CA 1
ATOM 716 C C . VAL A 1 88 ? 6.113 -9.863 -1.124 1.00 96.06 88 VAL A C 1
ATOM 718 O O . VAL A 1 88 ? 5.032 -9.705 -0.570 1.00 96.06 88 VAL A O 1
ATOM 721 N N . GLU A 1 89 ? 6.619 -11.076 -1.348 1.00 95.56 89 GLU A N 1
ATOM 722 C CA . GLU A 1 89 ? 5.863 -12.300 -1.043 1.00 95.56 89 GLU A CA 1
ATOM 723 C C . GLU A 1 89 ? 5.513 -12.403 0.446 1.00 95.56 89 GLU A C 1
ATOM 725 O O . GLU A 1 89 ? 4.389 -12.749 0.801 1.00 95.56 89 GLU A O 1
ATOM 730 N N . SER A 1 90 ? 6.446 -12.018 1.320 1.00 96.25 90 SER A N 1
ATOM 731 C CA . SER A 1 90 ? 6.227 -11.984 2.770 1.00 96.25 90 SER A CA 1
ATOM 732 C C . SER A 1 90 ? 5.162 -10.956 3.168 1.00 96.25 90 SER A C 1
ATOM 734 O O . SER A 1 90 ? 4.322 -11.230 4.029 1.00 96.25 90 SER A O 1
ATOM 736 N N . LEU A 1 91 ? 5.153 -9.781 2.526 1.00 96.56 91 LEU A N 1
ATOM 737 C CA . LEU A 1 91 ? 4.137 -8.750 2.762 1.00 96.56 91 LEU A CA 1
ATOM 738 C C . LEU A 1 91 ? 2.757 -9.207 2.283 1.00 96.56 91 LEU A C 1
ATOM 740 O O . LEU A 1 91 ? 1.791 -9.096 3.039 1.00 96.56 91 LEU A O 1
ATOM 744 N N . VAL A 1 92 ? 2.676 -9.758 1.068 1.00 97.19 92 VAL A N 1
ATOM 745 C CA . VAL A 1 92 ? 1.436 -10.298 0.493 1.00 97.19 92 VAL A CA 1
ATOM 746 C C . VAL A 1 92 ? 0.866 -11.374 1.408 1.00 97.19 92 VAL A C 1
ATOM 748 O O . VAL A 1 92 ? -0.292 -11.278 1.805 1.00 97.19 92 VAL A O 1
ATOM 751 N N . GLU A 1 93 ? 1.678 -12.351 1.815 1.00 95.88 93 GLU A N 1
ATOM 752 C CA . GLU A 1 93 ? 1.245 -13.443 2.689 1.00 95.88 93 GLU A CA 1
ATOM 753 C C . GLU A 1 93 ? 0.730 -12.916 4.034 1.00 95.88 93 GLU A C 1
ATOM 755 O O . GLU A 1 93 ? -0.360 -13.277 4.488 1.00 95.88 93 GLU A O 1
ATOM 760 N N . ARG A 1 94 ? 1.475 -12.001 4.664 1.00 94.56 94 ARG A N 1
ATOM 761 C CA . ARG A 1 94 ? 1.109 -11.423 5.963 1.00 94.56 94 ARG A CA 1
ATOM 762 C C . ARG A 1 94 ? -0.195 -10.631 5.907 1.00 94.56 94 ARG A C 1
ATOM 764 O O . ARG A 1 94 ? -0.966 -10.670 6.866 1.00 94.56 94 ARG A O 1
ATOM 771 N N . ILE A 1 95 ? -0.426 -9.894 4.823 1.00 95.38 95 ILE A N 1
ATOM 772 C CA . ILE A 1 95 ? -1.636 -9.088 4.644 1.00 95.38 95 ILE A CA 1
ATOM 773 C C . ILE A 1 95 ? -2.817 -9.990 4.273 1.00 95.38 95 ILE A C 1
ATOM 775 O O . ILE A 1 95 ? -3.869 -9.887 4.902 1.00 95.38 95 ILE A O 1
ATOM 779 N N . ALA A 1 96 ? -2.651 -10.894 3.306 1.00 93.56 96 ALA A N 1
ATOM 780 C CA . ALA A 1 96 ? -3.718 -11.753 2.794 1.00 93.56 96 ALA A CA 1
ATOM 781 C C . ALA A 1 96 ? -4.252 -12.730 3.851 1.00 93.56 96 ALA A C 1
ATOM 783 O O . ALA A 1 96 ? -5.463 -12.906 3.972 1.00 93.56 96 ALA A O 1
ATOM 784 N N . THR A 1 97 ? -3.370 -13.321 4.661 1.00 92.25 97 THR A N 1
ATOM 785 C CA . THR A 1 97 ? -3.758 -14.320 5.675 1.00 92.25 97 THR A CA 1
ATOM 786 C C . THR A 1 97 ? -4.325 -13.718 6.960 1.00 92.25 97 THR A C 1
ATOM 788 O O . THR A 1 97 ? -4.768 -14.458 7.843 1.00 92.25 97 THR A O 1
ATOM 791 N N . TYR A 1 98 ? -4.356 -12.388 7.091 1.00 91.75 98 TYR A N 1
ATOM 792 C CA . TYR A 1 98 ? -4.852 -11.723 8.290 1.00 91.75 98 TYR A CA 1
ATOM 793 C C . TYR A 1 98 ? -6.356 -11.941 8.506 1.00 91.75 98 TYR A C 1
ATOM 795 O O . TYR A 1 98 ? -7.193 -11.384 7.797 1.00 91.75 98 TYR A O 1
ATOM 803 N N . GLN A 1 99 ? -6.686 -12.700 9.556 1.00 84.06 99 GLN A N 1
ATOM 804 C CA . GLN A 1 99 ? -8.051 -13.112 9.918 1.00 84.06 99 GLN A CA 1
ATOM 805 C C . GLN A 1 99 ? -8.813 -12.102 10.802 1.00 84.06 99 GLN A C 1
ATOM 807 O O . GLN A 1 99 ? -9.753 -12.480 11.491 1.00 84.06 99 GLN A O 1
ATOM 812 N N . GLY A 1 100 ? -8.401 -10.830 10.850 1.00 70.94 100 GLY A N 1
ATOM 813 C CA . GLY A 1 100 ? -9.225 -9.782 11.465 1.00 70.94 100 GLY A CA 1
ATOM 814 C C . GLY A 1 100 ? -9.450 -9.921 12.978 1.00 70.94 100 GLY A C 1
ATOM 815 O O . GLY A 1 100 ? -10.590 -9.873 13.435 1.00 70.94 100 GLY A O 1
ATOM 816 N N . LYS A 1 101 ? -8.375 -10.070 13.768 1.00 67.06 101 LYS A N 1
ATOM 817 C CA . LYS A 1 101 ? -8.422 -10.243 15.238 1.00 67.06 101 LYS A CA 1
ATOM 818 C C . LYS A 1 101 ? -8.790 -8.942 15.980 1.00 67.06 101 LYS A C 1
ATOM 820 O O . LYS A 1 101 ? -7.932 -8.359 16.636 1.00 67.06 101 LYS A O 1
ATOM 825 N N . GLU A 1 102 ? -10.029 -8.471 15.821 1.00 74.06 102 GLU A N 1
ATOM 826 C CA . GLU A 1 102 ? -10.654 -7.295 16.480 1.00 74.06 102 GLU A CA 1
ATOM 827 C C . GLU A 1 102 ? -10.002 -5.922 16.225 1.00 74.06 102 GLU A C 1
ATOM 829 O O . GLU A 1 102 ? -10.515 -4.897 16.663 1.00 74.06 102 GLU A O 1
ATOM 834 N N . ARG A 1 103 ? -8.892 -5.867 15.484 1.00 83.81 103 ARG A N 1
ATOM 835 C CA . ARG A 1 103 ? -8.171 -4.628 15.168 1.00 83.81 103 ARG A CA 1
ATOM 836 C C . ARG A 1 103 ? -7.723 -4.586 13.707 1.00 83.81 103 ARG A C 1
ATOM 838 O O . ARG A 1 103 ? -7.612 -5.651 13.090 1.00 83.81 103 ARG A O 1
ATOM 845 N N . PRO A 1 104 ? -7.433 -3.402 13.147 1.00 90.62 104 PRO A N 1
ATOM 846 C CA . PRO A 1 104 ? -6.809 -3.306 11.833 1.00 90.62 104 PRO A CA 1
ATOM 847 C C . PRO A 1 104 ? -5.400 -3.919 11.836 1.00 90.62 104 PRO A C 1
ATOM 849 O O . PRO A 1 104 ? -4.704 -3.918 12.855 1.00 90.62 104 PRO A O 1
ATOM 852 N N . LEU A 1 105 ? -4.967 -4.431 10.683 1.00 93.38 105 LEU A N 1
ATOM 853 C CA . LEU A 1 105 ? -3.571 -4.820 10.468 1.00 93.38 105 LEU A CA 1
ATOM 854 C C . LEU A 1 105 ? -2.762 -3.598 10.043 1.00 93.38 105 LEU A C 1
ATOM 856 O O . LEU A 1 105 ? -3.170 -2.886 9.132 1.00 93.38 105 LEU A O 1
ATOM 860 N N . VAL A 1 106 ? -1.579 -3.419 10.625 1.00 93.00 106 VAL A N 1
ATOM 861 C CA . VAL A 1 106 ? -0.620 -2.396 10.199 1.00 93.00 106 VAL A CA 1
ATOM 862 C C . VAL A 1 106 ? 0.682 -3.074 9.804 1.00 93.00 106 VAL A C 1
ATOM 864 O O . VAL A 1 106 ? 1.281 -3.802 10.601 1.00 93.00 106 VAL A O 1
ATOM 867 N N . VAL A 1 107 ? 1.109 -2.851 8.565 1.00 94.56 107 VAL A N 1
ATOM 868 C CA . VAL A 1 107 ? 2.390 -3.312 8.037 1.00 94.56 107 VAL A CA 1
ATOM 869 C C . VAL A 1 107 ? 3.205 -2.092 7.641 1.00 94.56 107 VAL A C 1
ATOM 871 O O . VAL A 1 107 ? 2.794 -1.311 6.790 1.00 94.56 107 VAL A O 1
ATOM 874 N N . LEU A 1 108 ? 4.362 -1.936 8.278 1.00 92.88 108 LEU A N 1
ATOM 875 C CA . LEU A 1 108 ? 5.297 -0.854 8.007 1.00 92.88 108 LEU A CA 1
ATOM 876 C C . LEU A 1 108 ? 6.538 -1.425 7.318 1.00 92.88 108 LEU A C 1
ATOM 878 O O . LEU A 1 108 ? 7.248 -2.252 7.892 1.00 92.88 108 LEU A O 1
ATOM 882 N N . LEU A 1 109 ? 6.800 -0.960 6.102 1.00 92.69 109 LEU A N 1
ATOM 883 C CA . LEU A 1 109 ? 8.019 -1.221 5.352 1.00 92.69 109 LEU A CA 1
ATOM 884 C C . LEU A 1 109 ? 8.957 -0.021 5.511 1.00 92.69 109 LEU A C 1
ATOM 886 O O . LEU A 1 109 ? 8.775 1.028 4.887 1.00 92.69 109 LEU A O 1
ATOM 890 N N . THR A 1 110 ? 9.982 -0.185 6.343 1.00 90.31 110 THR A N 1
ATOM 891 C CA . THR A 1 110 ? 11.040 0.812 6.516 1.00 90.31 110 THR A CA 1
ATOM 892 C C . THR A 1 110 ? 12.334 0.402 5.833 1.00 90.31 110 THR A C 1
ATOM 894 O O . THR A 1 110 ? 12.612 -0.773 5.605 1.00 90.31 110 THR A O 1
ATOM 897 N N . GLY A 1 111 ? 13.147 1.402 5.510 1.00 85.56 111 GLY A N 1
ATOM 898 C CA . GLY A 1 111 ? 14.490 1.211 4.978 1.00 85.56 111 GLY A CA 1
ATOM 899 C C . GLY A 1 111 ? 15.101 2.527 4.495 1.00 85.56 111 GLY A C 1
ATOM 900 O O . GLY A 1 111 ? 14.366 3.513 4.324 1.00 85.56 111 GLY A O 1
ATOM 901 N N . PRO A 1 112 ? 16.422 2.560 4.254 1.00 83.56 112 PRO A N 1
ATOM 902 C CA . PRO A 1 112 ? 17.113 3.707 3.668 1.00 83.56 112 PRO A CA 1
ATOM 903 C C . PRO A 1 112 ? 16.461 4.230 2.376 1.00 83.56 112 PRO A C 1
ATOM 905 O O . PRO A 1 112 ? 15.648 3.560 1.730 1.00 83.56 112 PRO A O 1
ATOM 908 N N . GLY A 1 113 ? 16.777 5.471 2.001 1.00 82.38 113 GLY A N 1
ATOM 909 C CA . GLY A 1 113 ? 16.378 6.017 0.699 1.00 82.38 113 GLY A CA 1
ATOM 910 C C . GLY A 1 113 ? 17.001 5.213 -0.448 1.00 82.38 113 GLY A C 1
ATOM 911 O O . GLY A 1 113 ? 18.124 4.746 -0.314 1.00 82.38 113 GLY A O 1
ATOM 912 N N . GLY A 1 114 ? 16.276 5.039 -1.556 1.00 80.62 114 GLY A N 1
ATOM 913 C CA . GLY A 1 114 ? 16.787 4.332 -2.741 1.00 80.62 114 GLY A CA 1
ATOM 914 C C . GLY A 1 114 ? 16.644 2.802 -2.736 1.00 80.62 114 GLY A C 1
ATOM 915 O O . GLY A 1 114 ? 16.827 2.182 -3.772 1.00 80.62 114 GLY A O 1
ATOM 916 N N . GLU A 1 115 ? 16.212 2.178 -1.637 1.00 85.19 115 GLU A N 1
ATOM 917 C CA . GLU A 1 115 ? 16.064 0.707 -1.542 1.00 85.19 115 GLU A CA 1
ATOM 918 C C . GLU A 1 115 ? 14.879 0.118 -2.342 1.00 85.19 115 GLU A C 1
ATOM 920 O O . GLU A 1 115 ? 14.614 -1.083 -2.312 1.00 85.19 115 GLU A O 1
ATOM 925 N N . GLY A 1 116 ? 14.110 0.958 -3.042 1.00 90.06 116 GLY A N 1
ATOM 926 C CA . GLY A 1 116 ? 12.959 0.511 -3.831 1.00 90.06 116 GLY A CA 1
ATOM 927 C C . GLY A 1 116 ? 11.702 0.192 -3.012 1.00 90.06 116 GLY A C 1
ATOM 928 O O . GLY A 1 116 ? 10.887 -0.614 -3.454 1.00 90.06 116 GLY A O 1
ATOM 929 N N . LYS A 1 117 ? 11.510 0.827 -1.846 1.00 93.00 117 LYS A N 1
ATOM 930 C CA . LYS A 1 117 ? 10.296 0.678 -1.011 1.00 93.00 117 LYS A CA 1
ATOM 931 C C . LYS A 1 117 ? 9.013 0.991 -1.780 1.00 93.00 117 LYS A C 1
ATOM 933 O O . LYS A 1 117 ? 8.077 0.208 -1.726 1.00 93.00 117 LYS A O 1
ATOM 938 N N . SER A 1 118 ? 9.020 2.075 -2.551 1.00 92.50 118 SER A N 1
ATOM 939 C CA . SER A 1 118 ? 7.906 2.505 -3.399 1.00 92.50 118 SER A CA 1
ATOM 940 C C . SER A 1 118 ? 7.534 1.449 -4.444 1.00 92.50 118 SER A C 1
ATOM 942 O O . SER A 1 118 ? 6.357 1.241 -4.731 1.00 92.50 118 SER A O 1
ATOM 944 N N . MET A 1 119 ? 8.533 0.738 -4.983 1.00 95.31 119 MET A N 1
ATOM 945 C CA . MET A 1 119 ? 8.312 -0.385 -5.898 1.00 95.31 119 MET A CA 1
ATOM 946 C C . MET A 1 119 ? 7.790 -1.613 -5.149 1.00 95.31 119 MET A C 1
ATOM 948 O O . MET A 1 119 ? 6.836 -2.241 -5.591 1.00 95.31 119 MET A O 1
ATOM 952 N N . ALA A 1 120 ? 8.383 -1.946 -3.999 1.00 95.56 120 ALA A N 1
ATOM 953 C CA . ALA A 1 120 ? 7.941 -3.069 -3.175 1.00 95.56 120 ALA A CA 1
ATOM 954 C C . ALA A 1 120 ? 6.493 -2.893 -2.685 1.00 95.56 120 ALA A C 1
ATOM 956 O O . ALA A 1 120 ? 5.740 -3.863 -2.682 1.00 95.56 120 ALA A O 1
ATOM 957 N N . GLY A 1 121 ? 6.088 -1.673 -2.319 1.00 95.38 121 GLY A N 1
ATOM 958 C CA . GLY A 1 121 ? 4.711 -1.337 -1.949 1.00 95.38 121 GLY A CA 1
ATOM 959 C C . GLY A 1 121 ? 3.739 -1.603 -3.097 1.00 95.38 121 GLY A C 1
ATOM 960 O O . GLY A 1 121 ? 2.827 -2.417 -2.957 1.00 95.38 121 GLY A O 1
ATOM 961 N N . ARG A 1 122 ? 4.015 -1.042 -4.282 1.00 95.81 122 ARG A N 1
ATOM 962 C CA . ARG A 1 122 ? 3.188 -1.265 -5.482 1.00 95.81 122 ARG A CA 1
ATOM 963 C C . ARG A 1 122 ? 3.135 -2.737 -5.903 1.00 95.81 122 ARG A C 1
ATOM 965 O O . ARG A 1 122 ? 2.055 -3.258 -6.163 1.00 95.81 122 ARG A O 1
ATOM 972 N N . GLN A 1 123 ? 4.268 -3.442 -5.908 1.00 96.69 123 GLN A N 1
ATOM 973 C CA . GLN A 1 123 ? 4.311 -4.883 -6.195 1.00 96.69 123 GLN A CA 1
ATOM 974 C C . GLN A 1 123 ? 3.539 -5.707 -5.152 1.00 96.69 123 GLN A C 1
ATOM 976 O O . GLN A 1 123 ? 2.945 -6.727 -5.497 1.00 96.69 123 GLN A O 1
ATOM 981 N N . THR A 1 124 ? 3.510 -5.269 -3.889 1.00 97.44 124 THR A N 1
ATOM 982 C CA . THR A 1 124 ? 2.688 -5.896 -2.841 1.00 97.44 124 THR A CA 1
ATOM 983 C C . THR A 1 124 ? 1.206 -5.711 -3.136 1.00 97.44 124 THR A C 1
ATOM 985 O O . THR A 1 124 ? 0.458 -6.679 -3.052 1.00 97.44 124 THR A O 1
ATOM 988 N N . VAL A 1 125 ? 0.779 -4.509 -3.530 1.00 96.81 125 VAL A N 1
ATOM 989 C CA . VAL A 1 125 ? -0.607 -4.250 -3.951 1.00 96.81 125 VAL A CA 1
ATOM 990 C C . VAL A 1 125 ? -0.997 -5.156 -5.120 1.00 96.81 125 VAL A C 1
ATOM 992 O O . VAL A 1 125 ? -1.995 -5.865 -5.022 1.00 96.81 125 VAL A O 1
ATOM 995 N N . VAL A 1 126 ? -0.178 -5.215 -6.175 1.00 96.62 126 VAL A N 1
ATOM 996 C CA . VAL A 1 126 ? -0.403 -6.113 -7.324 1.00 96.62 126 VAL A CA 1
ATOM 997 C C . VAL A 1 126 ? -0.526 -7.571 -6.870 1.00 96.62 126 VAL A C 1
ATOM 999 O O . VAL A 1 126 ? -1.496 -8.244 -7.208 1.00 96.62 126 VAL A O 1
ATOM 1002 N N . GLY A 1 127 ? 0.407 -8.051 -6.042 1.00 96.31 127 GLY A N 1
ATOM 1003 C CA . GLY A 1 127 ? 0.376 -9.419 -5.520 1.00 96.31 127 GLY A CA 1
ATOM 1004 C C . GLY A 1 127 ? -0.823 -9.717 -4.613 1.00 96.31 127 GLY A C 1
ATOM 1005 O O . GLY A 1 127 ? -1.236 -10.869 -4.503 1.00 96.31 127 GLY A O 1
ATOM 1006 N N . LEU A 1 128 ? -1.415 -8.707 -3.972 1.00 96.44 128 LEU A N 1
ATOM 1007 C CA . LEU A 1 128 ? -2.642 -8.872 -3.194 1.00 96.44 128 LEU A CA 1
ATOM 1008 C C . LEU A 1 128 ? -3.878 -8.993 -4.086 1.00 96.44 128 LEU A C 1
ATOM 1010 O O . LEU A 1 128 ? -4.729 -9.830 -3.797 1.00 96.44 128 LEU A O 1
ATOM 1014 N N . PHE A 1 129 ? -3.952 -8.240 -5.184 1.00 95.38 129 PHE A N 1
ATOM 1015 C CA . PHE A 1 129 ? -5.015 -8.400 -6.183 1.00 95.38 129 PHE A CA 1
ATOM 1016 C C . PHE A 1 129 ? -4.983 -9.776 -6.861 1.00 95.38 129 PHE A C 1
ATOM 1018 O O . PHE A 1 129 ? -6.031 -10.359 -7.120 1.00 95.38 129 PHE A O 1
ATOM 1025 N N . GLU A 1 130 ? -3.793 -10.359 -7.055 1.00 93.44 130 GLU A N 1
ATOM 1026 C CA . GLU A 1 130 ? -3.648 -11.750 -7.520 1.00 93.44 130 GLU A CA 1
ATOM 1027 C C . GLU A 1 130 ? -4.284 -12.772 -6.551 1.00 93.44 130 GLU A C 1
ATOM 1029 O O . GLU A 1 130 ? -4.676 -13.862 -6.969 1.00 93.44 130 GLU A O 1
ATOM 1034 N N . ARG A 1 131 ? -4.382 -12.445 -5.254 1.00 92.88 131 ARG A N 1
ATOM 1035 C CA . ARG A 1 131 ? -4.958 -13.313 -4.209 1.00 92.88 131 ARG A CA 1
ATOM 1036 C C . ARG A 1 131 ? -6.435 -13.035 -3.946 1.00 92.88 131 ARG A C 1
ATOM 1038 O O . ARG A 1 131 ? -7.179 -13.970 -3.666 1.00 92.88 131 ARG A O 1
ATOM 1045 N N . ASP A 1 132 ? -6.832 -11.770 -3.998 1.00 92.50 132 ASP A N 1
ATOM 1046 C CA . ASP A 1 132 ? -8.195 -11.299 -3.763 1.00 92.50 132 ASP A CA 1
ATOM 1047 C C . ASP A 1 132 ? -8.542 -10.193 -4.774 1.00 92.50 132 ASP A C 1
ATOM 1049 O O . ASP A 1 132 ? -8.290 -9.015 -4.511 1.00 92.50 132 ASP A O 1
ATOM 1053 N N . PRO A 1 133 ? -9.157 -10.546 -5.918 1.00 91.00 133 PRO A N 1
ATOM 1054 C CA . PRO A 1 133 ? -9.607 -9.565 -6.908 1.00 91.00 133 PRO A CA 1
ATOM 1055 C C . PRO A 1 133 ? -10.683 -8.598 -6.387 1.00 91.00 133 PRO A C 1
ATOM 1057 O O . PRO A 1 133 ? -10.956 -7.585 -7.028 1.00 91.00 133 PRO A O 1
ATOM 1060 N N . GLY A 1 134 ? -11.323 -8.909 -5.251 1.00 89.75 134 GLY A N 1
ATOM 1061 C CA . GLY A 1 134 ? -12.304 -8.043 -4.593 1.00 89.75 134 GLY A CA 1
ATOM 1062 C C . GLY A 1 134 ? -11.683 -7.013 -3.646 1.00 89.75 134 GLY A C 1
ATOM 1063 O O . GLY A 1 134 ? -12.414 -6.187 -3.088 1.00 89.75 134 GLY A O 1
ATOM 1064 N N . LEU A 1 135 ? -10.361 -7.051 -3.440 1.00 93.12 135 LEU A N 1
ATOM 1065 C CA . LEU A 1 135 ? -9.639 -6.077 -2.628 1.00 93.12 135 LEU A CA 1
ATOM 1066 C C . LEU A 1 135 ? -9.902 -4.656 -3.133 1.00 93.12 135 LEU A C 1
ATOM 1068 O O . LEU A 1 135 ? -9.940 -4.389 -4.332 1.00 93.12 135 LEU A O 1
ATOM 1072 N N . ARG A 1 136 ? -10.042 -3.716 -2.200 1.00 93.56 136 ARG A N 1
ATOM 1073 C CA . ARG A 1 136 ? -10.113 -2.286 -2.515 1.00 93.56 136 ARG A CA 1
ATOM 1074 C C . ARG A 1 136 ? -8.938 -1.585 -1.879 1.00 93.56 136 ARG A C 1
ATOM 1076 O O . ARG A 1 136 ? -8.724 -1.717 -0.671 1.00 93.56 136 ARG A O 1
ATOM 1083 N N . VAL A 1 137 ? -8.187 -0.840 -2.678 1.00 96.31 137 VAL A N 1
ATOM 1084 C CA . VAL A 1 137 ? -7.000 -0.138 -2.203 1.00 96.31 137 VAL A CA 1
ATOM 1085 C C . VAL A 1 137 ? -7.250 1.358 -2.258 1.00 96.31 137 VAL A C 1
ATOM 1087 O O . VAL A 1 137 ? -7.567 1.910 -3.304 1.00 96.31 137 VAL A O 1
ATOM 1090 N N . LEU A 1 138 ? -7.119 2.021 -1.117 1.00 96.19 138 LEU A N 1
ATOM 1091 C CA . LEU A 1 138 ? -7.088 3.467 -1.024 1.00 96.19 138 LEU A CA 1
ATOM 1092 C C . LEU A 1 138 ? -5.622 3.900 -1.055 1.00 96.19 138 LEU A C 1
ATOM 1094 O O . LEU A 1 138 ? -4.917 3.787 -0.052 1.00 96.19 138 LEU A O 1
ATOM 1098 N N . TRP A 1 139 ? -5.167 4.343 -2.223 1.00 95.69 139 TRP A N 1
ATOM 1099 C CA . TRP A 1 139 ? -3.786 4.746 -2.463 1.00 95.69 139 TRP A CA 1
ATOM 1100 C C . TRP A 1 139 ? -3.642 6.266 -2.396 1.00 95.69 139 TRP A C 1
ATOM 1102 O O . TRP A 1 139 ? -4.459 7.007 -2.949 1.00 95.69 139 TRP A O 1
ATOM 1112 N N . ARG A 1 140 ? -2.605 6.740 -1.707 1.00 93.50 140 ARG A N 1
ATOM 1113 C CA . ARG A 1 140 ? -2.303 8.170 -1.597 1.00 93.50 140 ARG A CA 1
ATOM 1114 C C . ARG A 1 140 ? -1.542 8.644 -2.834 1.00 93.50 140 ARG A C 1
ATOM 1116 O O . ARG A 1 140 ? -0.395 8.259 -3.026 1.00 93.50 140 ARG A O 1
ATOM 1123 N N . ASN A 1 141 ? -2.182 9.488 -3.638 1.00 88.75 141 ASN A N 1
ATOM 1124 C CA . ASN A 1 141 ? -1.602 10.055 -4.861 1.00 88.75 141 ASN A CA 1
ATOM 1125 C C . ASN A 1 141 ? -0.952 11.430 -4.633 1.00 88.75 141 ASN A C 1
ATOM 1127 O O . ASN A 1 141 ? -0.182 11.899 -5.461 1.00 88.75 141 ASN A O 1
ATOM 1131 N N . ASP A 1 142 ? -1.298 12.099 -3.534 1.00 88.06 142 ASP A N 1
ATOM 1132 C CA . ASP A 1 142 ? -0.784 13.422 -3.186 1.00 88.06 142 ASP A CA 1
ATOM 1133 C C . ASP A 1 142 ? -0.145 13.400 -1.788 1.00 88.06 142 ASP A C 1
ATOM 1135 O O . ASP A 1 142 ? -0.795 13.101 -0.780 1.00 88.06 142 ASP A O 1
ATOM 1139 N N . ASP A 1 143 ? 1.139 13.753 -1.724 1.00 83.00 143 ASP A N 1
ATOM 1140 C CA . ASP A 1 143 ? 1.942 13.800 -0.498 1.00 83.00 143 ASP A CA 1
ATOM 1141 C C . ASP A 1 143 ? 1.476 14.859 0.508 1.00 83.00 143 ASP A C 1
ATOM 1143 O O . ASP A 1 143 ? 1.844 14.793 1.686 1.00 83.00 143 ASP A O 1
ATOM 1147 N N . ALA A 1 144 ? 0.652 15.823 0.095 1.00 85.31 144 ALA A N 1
ATOM 1148 C CA . ALA A 1 144 ? -0.001 16.772 0.993 1.00 85.31 144 ALA A CA 1
ATOM 1149 C C . ALA A 1 144 ? -1.348 16.252 1.522 1.00 85.31 144 ALA A C 1
ATOM 1151 O O . ALA A 1 144 ? -1.860 16.768 2.521 1.00 85.31 144 ALA A O 1
ATOM 1152 N N . ALA A 1 145 ? -1.922 15.219 0.898 1.00 88.19 145 ALA A N 1
ATOM 1153 C CA . ALA A 1 145 ? -3.236 14.714 1.266 1.00 88.19 145 ALA A CA 1
ATOM 1154 C C . ALA A 1 145 ? -3.208 14.081 2.653 1.00 88.19 145 ALA A C 1
ATOM 1156 O O . 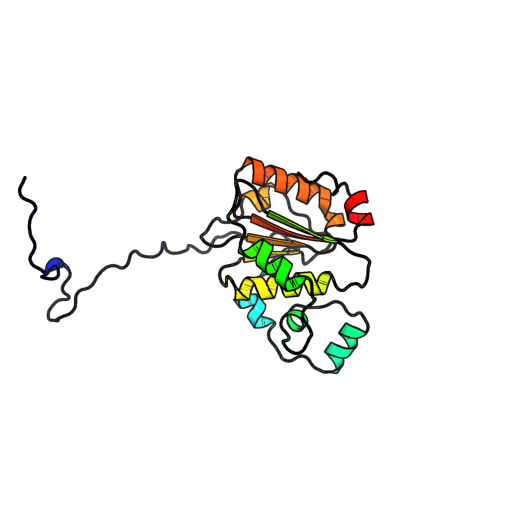ALA A 1 145 ? -2.310 13.311 2.995 1.00 88.19 145 ALA A O 1
ATOM 1157 N N . THR A 1 146 ? -4.219 14.378 3.459 1.00 85.38 146 THR A N 1
ATOM 1158 C CA . THR A 1 146 ? -4.393 13.761 4.775 1.00 85.38 146 THR A CA 1
ATOM 1159 C C . THR A 1 146 ? -5.600 12.840 4.753 1.00 85.38 146 THR A C 1
ATOM 1161 O O . THR A 1 146 ? -6.419 12.888 3.838 1.00 85.38 146 THR A O 1
ATOM 1164 N N . LEU A 1 147 ? -5.686 11.964 5.748 1.00 87.88 147 LEU A N 1
ATOM 1165 C CA . LEU A 1 147 ? -6.809 11.056 5.914 1.00 87.88 147 LEU A CA 1
ATOM 1166 C C . LEU A 1 147 ? -7.272 11.119 7.358 1.00 87.88 147 LEU A C 1
ATOM 1168 O O . LEU A 1 147 ? -6.467 10.962 8.280 1.00 87.88 147 LEU A O 1
ATOM 1172 N N . THR A 1 148 ? -8.555 11.391 7.556 1.00 90.94 148 THR A N 1
ATOM 1173 C CA . THR A 1 148 ? -9.139 11.496 8.891 1.00 90.94 148 THR A CA 1
ATOM 1174 C C . THR A 1 148 ? -9.655 10.143 9.367 1.00 90.94 148 THR A C 1
ATOM 1176 O O . THR A 1 148 ? -10.013 9.260 8.584 1.00 90.94 148 THR A O 1
ATOM 1179 N N . ALA A 1 149 ? -9.742 9.986 10.689 1.00 91.56 149 ALA A N 1
ATOM 1180 C CA . ALA A 1 149 ? -10.361 8.815 11.299 1.00 91.56 149 ALA A CA 1
ATOM 1181 C C . ALA A 1 149 ? -11.806 8.603 10.816 1.00 91.56 149 ALA A C 1
ATOM 1183 O O . ALA A 1 149 ? -12.211 7.472 10.569 1.00 91.56 149 ALA A O 1
ATOM 1184 N N . GLU A 1 150 ? -12.567 9.687 10.653 1.00 92.12 150 GLU A N 1
ATOM 1185 C CA . GLU A 1 150 ? -13.955 9.649 10.189 1.00 92.12 150 GLU A CA 1
ATOM 1186 C C . GLU A 1 150 ? -14.069 9.120 8.754 1.00 92.12 150 GLU A C 1
ATOM 1188 O O . GLU A 1 150 ? -14.904 8.260 8.484 1.00 92.12 150 GLU A O 1
ATOM 1193 N N . GLN A 1 151 ? -13.188 9.558 7.849 1.00 92.69 151 GLN A N 1
ATOM 1194 C CA . GLN A 1 151 ? -13.161 9.063 6.469 1.00 92.69 151 GLN A CA 1
ATOM 1195 C C . GLN A 1 151 ? -12.922 7.549 6.414 1.00 92.69 151 GLN A C 1
ATOM 1197 O O . GLN A 1 151 ? -13.612 6.851 5.672 1.00 92.69 151 GLN A O 1
ATOM 1202 N N . LEU A 1 152 ? -12.004 7.032 7.238 1.00 93.00 152 LEU A N 1
ATOM 1203 C CA . LEU A 1 152 ? -11.747 5.592 7.328 1.00 93.00 152 LEU A CA 1
ATOM 1204 C C . LEU A 1 152 ? -12.883 4.818 8.003 1.00 93.00 152 LEU A C 1
ATOM 1206 O O . LEU A 1 152 ? -13.232 3.723 7.565 1.00 93.00 152 LEU A O 1
ATOM 1210 N N . LEU A 1 153 ? -13.491 5.375 9.052 1.00 92.75 153 LEU A N 1
ATOM 1211 C CA . LEU A 1 153 ? -14.648 4.769 9.717 1.00 92.75 153 LEU A CA 1
ATOM 1212 C C . LEU A 1 153 ? -15.865 4.675 8.787 1.00 92.75 153 LEU A C 1
ATOM 1214 O O . LEU A 1 153 ? -16.661 3.750 8.930 1.00 92.75 153 LEU A O 1
ATOM 1218 N N . ASN A 1 154 ? -15.971 5.573 7.810 1.00 92.38 154 ASN A N 1
ATOM 1219 C CA . ASN A 1 154 ? -17.040 5.585 6.814 1.00 92.38 154 ASN A CA 1
ATOM 1220 C C . ASN A 1 154 ? -16.750 4.716 5.577 1.00 92.38 154 ASN A C 1
ATOM 1222 O O . ASN A 1 154 ? -17.573 4.682 4.661 1.00 92.38 154 ASN A O 1
ATOM 1226 N N . LEU A 1 155 ? -15.620 3.993 5.533 1.00 92.81 155 LEU A N 1
ATOM 1227 C CA . LEU A 1 155 ? -15.338 3.060 4.442 1.00 92.81 155 LEU A CA 1
ATOM 1228 C C . LEU A 1 155 ? -16.419 1.969 4.358 1.00 92.81 155 LEU A C 1
ATOM 1230 O O . LEU A 1 155 ? -16.691 1.325 5.381 1.00 92.81 155 LEU A O 1
ATOM 1234 N N . PRO A 1 156 ? -16.982 1.703 3.162 1.00 91.62 156 PRO A N 1
ATOM 1235 C CA . PRO A 1 156 ? -18.003 0.680 2.969 1.00 91.62 156 PRO A CA 1
ATOM 1236 C C . PRO A 1 156 ? -17.533 -0.711 3.396 1.00 91.62 156 PRO A C 1
ATOM 1238 O O . PRO A 1 156 ? -16.555 -1.244 2.861 1.00 91.62 156 PRO A O 1
ATOM 1241 N N . GLN A 1 157 ? -18.269 -1.327 4.315 1.00 87.69 157 GLN A N 1
ATOM 1242 C CA . GLN A 1 157 ? -18.029 -2.709 4.722 1.00 87.69 157 GLN A CA 1
ATOM 1243 C C . GLN A 1 157 ? -18.538 -3.673 3.646 1.00 87.69 157 GLN A C 1
ATOM 1245 O O . GLN A 1 157 ? -19.493 -3.377 2.929 1.00 87.69 157 GLN A O 1
ATOM 1250 N N . GLY A 1 158 ? -17.872 -4.812 3.506 1.00 82.94 158 GLY A N 1
ATOM 1251 C CA . GLY A 1 158 ? -18.200 -5.824 2.508 1.00 82.94 158 GLY A CA 1
ATOM 1252 C C . GLY A 1 158 ? -17.439 -7.117 2.771 1.00 82.94 158 GLY A C 1
ATOM 1253 O O . GLY A 1 158 ? -16.796 -7.262 3.809 1.00 82.94 158 GLY A O 1
ATOM 1254 N N . SER A 1 159 ? -17.504 -8.049 1.823 1.00 81.62 159 SER A N 1
ATOM 1255 C CA . SER A 1 159 ? -16.809 -9.339 1.915 1.00 81.62 159 SER A CA 1
ATOM 1256 C C . SER A 1 159 ? -15.288 -9.213 1.828 1.00 81.62 159 SER A C 1
ATOM 1258 O O . SER A 1 159 ? -14.583 -10.027 2.419 1.00 81.62 159 SER A O 1
ATOM 1260 N N . SER A 1 160 ? -14.793 -8.201 1.109 1.00 87.00 160 SER A N 1
ATOM 1261 C CA . SER A 1 160 ? -13.363 -7.979 0.901 1.00 87.00 160 SER A CA 1
ATOM 1262 C C . SER A 1 160 ? -12.847 -6.790 1.722 1.00 87.00 160 SER A C 1
ATOM 1264 O O . SER A 1 160 ? -13.533 -5.759 1.831 1.00 87.00 160 SER A O 1
ATOM 1266 N N . PRO A 1 161 ? -11.636 -6.920 2.292 1.00 91.38 161 PRO A N 1
ATOM 1267 C CA . PRO A 1 161 ? -11.027 -5.899 3.128 1.00 91.38 161 PRO A CA 1
ATOM 1268 C C . PRO A 1 161 ? -10.629 -4.659 2.318 1.00 91.38 161 PRO A C 1
ATOM 1270 O O . PRO A 1 161 ? -10.498 -4.689 1.094 1.00 91.38 161 PRO A O 1
ATOM 1273 N N . TRP A 1 162 ? -10.395 -3.566 3.034 1.00 95.38 162 TRP A N 1
ATOM 1274 C CA . TRP A 1 162 ? -9.732 -2.377 2.517 1.00 95.38 162 TRP A CA 1
ATOM 1275 C C . TRP A 1 162 ? -8.239 -2.435 2.813 1.00 95.38 162 TRP A C 1
ATOM 1277 O O . TRP A 1 162 ? -7.832 -2.807 3.916 1.00 95.38 162 TRP A O 1
ATOM 1287 N N . LEU A 1 163 ? -7.424 -2.000 1.859 1.00 96.88 163 LEU A N 1
ATOM 1288 C CA . LEU A 1 163 ? -6.018 -1.685 2.077 1.00 96.88 163 LEU A CA 1
ATOM 1289 C C . LEU A 1 163 ? -5.821 -0.179 1.928 1.00 96.88 163 LEU A C 1
ATOM 1291 O O . LEU A 1 163 ? -6.154 0.391 0.899 1.00 96.88 163 LEU A O 1
ATOM 1295 N N . VAL A 1 164 ? -5.261 0.467 2.937 1.00 96.56 164 VAL A N 1
ATOM 1296 C CA . VAL A 1 164 ? -4.786 1.847 2.854 1.00 96.56 164 VAL A CA 1
ATOM 1297 C C . VAL A 1 164 ? -3.292 1.783 2.569 1.00 96.56 164 VAL A C 1
ATOM 1299 O O . VAL A 1 164 ? -2.537 1.281 3.405 1.00 96.56 164 VAL A O 1
ATOM 1302 N N . ASP A 1 165 ? -2.883 2.247 1.393 1.00 95.56 165 ASP A N 1
ATOM 1303 C CA . ASP A 1 165 ? -1.489 2.237 0.946 1.00 95.56 165 ASP A CA 1
ATOM 1304 C C . ASP A 1 165 ? -0.945 3.665 0.875 1.00 95.56 165 ASP A C 1
ATOM 1306 O O . ASP A 1 165 ? -1.532 4.542 0.233 1.00 95.56 165 ASP A O 1
ATOM 1310 N N . THR A 1 166 ? 0.167 3.909 1.565 1.00 92.38 166 THR A N 1
ATOM 1311 C CA . THR A 1 166 ? 0.800 5.233 1.607 1.00 92.38 166 THR A CA 1
ATOM 1312 C C . THR A 1 166 ? 2.303 5.124 1.476 1.00 92.38 166 THR A C 1
ATOM 1314 O O . THR A 1 166 ? 2.937 4.394 2.242 1.00 92.38 166 THR A O 1
ATOM 1317 N N . ASP A 1 167 ? 2.856 5.929 0.573 1.00 88.69 167 ASP A N 1
ATOM 1318 C CA . ASP A 1 167 ? 4.275 6.253 0.581 1.00 88.69 167 ASP A CA 1
ATOM 1319 C C . ASP A 1 167 ? 4.552 7.512 1.402 1.00 88.69 167 ASP A C 1
ATOM 1321 O O . ASP A 1 167 ? 3.630 8.274 1.724 1.00 88.69 167 ASP A O 1
ATOM 1325 N N . ALA A 1 168 ? 5.812 7.669 1.814 1.00 86.75 168 ALA A N 1
ATOM 1326 C CA . ALA A 1 168 ? 6.257 8.714 2.735 1.00 86.75 168 ALA A CA 1
ATOM 1327 C C . ALA A 1 168 ? 5.300 8.874 3.936 1.00 86.75 168 ALA A C 1
ATOM 1329 O O . ALA A 1 168 ? 4.854 9.974 4.281 1.00 86.75 168 ALA A O 1
ATOM 1330 N N . SER A 1 169 ? 4.925 7.750 4.563 1.00 83.62 169 SER A N 1
ATOM 1331 C CA . SER A 1 169 ? 3.893 7.718 5.610 1.00 83.62 169 SER A CA 1
ATOM 1332 C C . SER A 1 169 ? 4.246 8.569 6.831 1.00 83.62 169 SER A C 1
ATOM 1334 O O . SER A 1 169 ? 3.364 8.930 7.608 1.00 83.62 169 SER A O 1
ATOM 1336 N N . ASP A 1 170 ? 5.521 8.916 7.015 1.00 85.94 170 ASP A N 1
ATOM 1337 C CA . ASP A 1 170 ? 5.986 9.849 8.040 1.00 85.94 170 ASP A CA 1
ATOM 1338 C C . ASP A 1 170 ? 5.309 11.227 7.940 1.00 85.94 170 ASP A C 1
ATOM 1340 O O . ASP A 1 170 ? 4.983 11.814 8.974 1.00 85.94 170 ASP A O 1
ATOM 1344 N N . LEU A 1 171 ? 4.959 11.683 6.732 1.00 87.12 171 LEU A N 1
ATOM 1345 C CA . LEU A 1 171 ? 4.245 12.948 6.510 1.00 87.12 171 LEU A CA 1
ATOM 1346 C C . LEU A 1 171 ? 2.819 12.952 7.086 1.00 87.12 171 LEU A C 1
ATOM 1348 O O . LEU A 1 171 ? 2.250 14.012 7.340 1.00 87.12 171 LEU A O 1
ATOM 1352 N N . SER A 1 172 ? 2.235 11.773 7.311 1.00 85.56 172 SER A N 1
ATOM 1353 C CA . SER A 1 172 ? 0.873 11.600 7.834 1.00 85.56 172 SER A CA 1
ATOM 1354 C C . SER A 1 172 ? 0.815 10.706 9.079 1.00 85.56 172 SER A C 1
ATOM 1356 O O . SER A 1 172 ? -0.260 10.269 9.490 1.00 85.56 172 SER A O 1
ATOM 1358 N N . ALA A 1 173 ? 1.950 10.464 9.747 1.00 87.38 173 ALA A N 1
ATOM 1359 C CA . ALA A 1 173 ? 2.043 9.493 10.839 1.00 87.38 173 ALA A CA 1
ATOM 1360 C C . ALA A 1 173 ? 1.040 9.761 11.972 1.00 87.38 173 ALA A C 1
ATOM 1362 O O . ALA A 1 173 ? 0.397 8.836 12.467 1.00 87.38 173 ALA A O 1
ATOM 1363 N N . LYS A 1 174 ? 0.863 11.026 12.376 1.00 86.81 174 LYS A N 1
ATOM 1364 C CA . LYS A 1 174 ? -0.058 11.389 13.463 1.00 86.81 174 LYS A CA 1
ATOM 1365 C C . LYS A 1 174 ? -1.518 11.082 13.113 1.00 86.81 174 LYS A C 1
ATOM 1367 O O . LYS A 1 174 ? -2.201 10.443 13.912 1.00 86.81 174 LYS A O 1
ATOM 1372 N N . SER A 1 175 ? -1.983 11.504 11.937 1.00 88.31 175 SER A N 1
ATOM 1373 C CA . SER A 1 175 ? -3.366 11.270 11.503 1.00 88.31 175 SER A CA 1
ATOM 1374 C C . SER A 1 175 ? -3.632 9.784 11.269 1.00 88.31 175 SER A C 1
ATOM 1376 O O . SER A 1 175 ? -4.656 9.272 11.717 1.00 88.31 175 SER A O 1
ATOM 1378 N N . LEU A 1 176 ? -2.676 9.064 10.674 1.00 89.50 176 LEU A N 1
ATOM 1379 C CA . LEU A 1 176 ? -2.737 7.611 10.514 1.00 89.50 176 LEU A CA 1
ATOM 1380 C C . LEU A 1 176 ? -2.841 6.905 11.876 1.00 89.50 176 LEU A C 1
ATOM 1382 O O . LEU A 1 176 ? -3.718 6.063 12.064 1.00 89.50 176 LEU A O 1
ATOM 1386 N N . CYS A 1 177 ? -2.015 7.277 12.859 1.00 88.94 177 CYS A N 1
ATOM 1387 C CA . CYS A 1 177 ? -2.080 6.736 14.222 1.00 88.94 177 CYS A CA 1
ATOM 1388 C C . CYS A 1 177 ? -3.444 6.979 14.890 1.00 88.94 177 CYS A C 1
ATOM 1390 O O . CYS A 1 177 ? -3.991 6.084 15.542 1.00 88.94 177 CYS A O 1
ATOM 1392 N N . GLU A 1 178 ? -3.991 8.189 14.768 1.00 90.31 178 GLU A N 1
ATOM 1393 C CA . GLU A 1 178 ? -5.314 8.538 15.301 1.00 90.31 178 GLU A CA 1
ATOM 1394 C C . GLU A 1 178 ? -6.416 7.706 14.634 1.00 90.31 178 GLU A C 1
ATOM 1396 O O . GLU A 1 178 ? -7.275 7.148 15.324 1.00 90.31 178 GLU A O 1
ATOM 1401 N N . ALA A 1 179 ? -6.342 7.540 13.314 1.00 91.31 179 ALA A N 1
ATOM 1402 C CA . ALA A 1 179 ? -7.296 6.759 12.542 1.00 91.31 179 ALA A CA 1
ATOM 1403 C C . ALA A 1 179 ? -7.237 5.260 12.879 1.00 91.31 179 ALA A C 1
ATOM 1405 O O . ALA A 1 179 ? -8.275 4.646 13.120 1.00 91.31 179 ALA A O 1
ATOM 1406 N N . MET A 1 180 ? -6.043 4.676 13.015 1.00 91.31 180 MET A N 1
ATOM 1407 C CA . MET A 1 180 ? -5.873 3.280 13.447 1.00 91.31 180 MET A CA 1
ATOM 1408 C C . MET A 1 180 ? -6.449 3.031 14.845 1.00 91.31 180 MET A C 1
ATOM 1410 O O . MET A 1 180 ? -7.118 2.022 15.075 1.00 91.31 180 MET A O 1
ATOM 1414 N N . LYS A 1 181 ? -6.235 3.962 15.787 1.00 91.38 181 LYS A N 1
ATOM 1415 C CA . LYS A 1 181 ? -6.823 3.882 17.135 1.00 91.38 181 LYS A CA 1
ATOM 1416 C C . LYS A 1 181 ? -8.347 3.953 17.084 1.00 91.38 181 LYS A C 1
ATOM 1418 O O . LYS A 1 181 ? -9.006 3.228 17.825 1.00 91.38 181 LYS A O 1
ATOM 1423 N N . ALA A 1 182 ? -8.905 4.809 16.231 1.00 92.56 182 ALA A N 1
ATOM 1424 C CA . ALA A 1 182 ? -10.348 4.926 16.053 1.00 92.56 182 ALA A CA 1
ATOM 1425 C C . ALA A 1 182 ? -10.958 3.654 15.440 1.00 92.56 182 ALA A C 1
ATOM 1427 O O . ALA A 1 182 ? -11.939 3.142 15.973 1.00 92.56 182 ALA A O 1
ATOM 1428 N N . LEU A 1 183 ? -10.336 3.097 14.396 1.00 93.19 183 LEU A N 1
ATOM 1429 C CA . LEU A 1 183 ? -10.748 1.833 13.772 1.00 93.19 183 LEU A CA 1
ATOM 1430 C C . LEU A 1 183 ? -10.704 0.666 14.763 1.00 93.19 183 LEU A C 1
ATOM 1432 O O . LEU A 1 183 ? -11.666 -0.088 14.858 1.00 93.19 183 LEU A O 1
ATOM 1436 N N . SER A 1 184 ? -9.627 0.561 15.547 1.00 91.94 184 SER A N 1
ATOM 1437 C CA . SER A 1 184 ? -9.489 -0.450 16.603 1.00 91.94 184 SER A CA 1
ATOM 1438 C C . SER A 1 184 ? -10.606 -0.337 17.649 1.00 91.94 184 SER A C 1
ATOM 1440 O O . SER A 1 184 ? -11.276 -1.319 17.949 1.00 91.94 184 SER A O 1
ATOM 1442 N N . LYS A 1 185 ? -10.900 0.878 18.138 1.00 92.25 185 LYS A N 1
ATOM 1443 C CA . LYS A 1 185 ? -12.022 1.116 19.069 1.00 92.25 185 LYS A CA 1
ATOM 1444 C C . LYS A 1 185 ? -13.387 0.772 18.469 1.00 92.25 185 LYS A C 1
ATOM 1446 O O . LYS A 1 185 ? -14.282 0.375 19.207 1.00 92.25 185 LYS A O 1
ATOM 1451 N N . ALA A 1 186 ? -13.548 0.947 17.161 1.00 91.25 186 ALA A N 1
ATOM 1452 C CA . ALA A 1 186 ? -14.766 0.611 16.434 1.00 91.25 186 ALA A CA 1
ATOM 1453 C C . ALA A 1 186 ? -14.841 -0.870 16.012 1.00 91.25 186 ALA A C 1
ATOM 1455 O O . ALA A 1 186 ? -15.808 -1.256 15.360 1.00 91.25 186 ALA A O 1
ATOM 1456 N N . GLY A 1 187 ? -13.834 -1.692 16.337 1.00 90.25 187 GLY A N 1
ATOM 1457 C CA . GLY A 1 187 ? -13.777 -3.103 15.941 1.00 90.25 187 GLY A CA 1
ATOM 1458 C C . GLY A 1 187 ? -13.606 -3.327 14.434 1.00 90.25 187 GLY A C 1
ATOM 1459 O O . GLY A 1 187 ? -13.913 -4.407 13.934 1.00 90.25 187 GLY A O 1
ATOM 1460 N N . ARG A 1 188 ? -13.135 -2.318 13.689 1.00 90.81 188 ARG A N 1
ATOM 1461 C CA . ARG A 1 188 ? -12.918 -2.387 12.235 1.00 90.81 188 ARG A CA 1
ATOM 1462 C C . ARG A 1 188 ? -11.645 -3.172 11.927 1.00 90.81 188 ARG A C 1
ATOM 1464 O O . ARG A 1 188 ? -10.553 -2.609 11.852 1.00 90.81 188 ARG A O 1
ATOM 1471 N N . SER A 1 189 ? -11.786 -4.484 11.772 1.00 91.12 189 SER A N 1
ATOM 1472 C CA . SER A 1 189 ? -10.695 -5.396 11.405 1.00 91.12 189 SER A CA 1
ATOM 1473 C C . SER A 1 189 ? -10.597 -5.669 9.897 1.00 91.12 189 SER A C 1
ATOM 1475 O O . SER A 1 189 ? -9.645 -6.309 9.444 1.00 91.12 189 SER A O 1
ATOM 1477 N N . ASP A 1 190 ? -11.547 -5.138 9.123 1.00 92.19 190 ASP A N 1
ATOM 1478 C CA . ASP A 1 190 ? -11.624 -5.172 7.661 1.00 92.19 190 ASP A CA 1
ATOM 1479 C C . ASP A 1 190 ? -10.699 -4.150 6.981 1.00 92.19 190 ASP A C 1
ATOM 1481 O O . ASP A 1 190 ? -10.524 -4.207 5.769 1.00 92.19 190 ASP A O 1
ATOM 1485 N N . VAL A 1 191 ? -10.088 -3.232 7.736 1.00 94.44 191 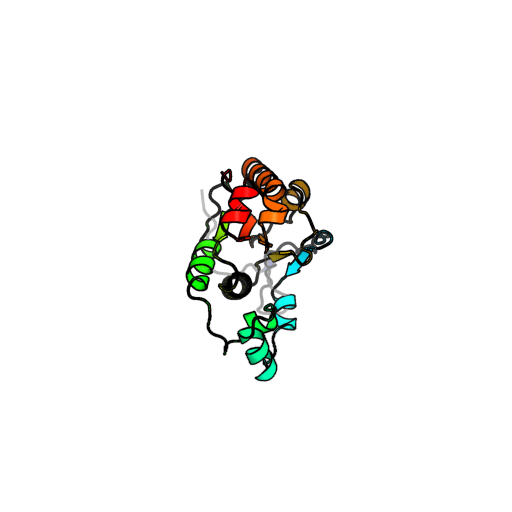VAL A N 1
ATOM 1486 C CA . VAL A 1 191 ? -9.143 -2.233 7.215 1.00 94.44 191 VAL A CA 1
ATOM 1487 C C . VAL A 1 191 ? -7.709 -2.645 7.544 1.00 94.44 191 VAL A C 1
ATOM 1489 O O . VAL A 1 191 ? -7.370 -2.965 8.686 1.00 94.44 191 VAL A O 1
ATOM 1492 N N . ARG A 1 192 ? -6.845 -2.632 6.532 1.00 95.19 192 ARG A N 1
ATOM 1493 C CA . ARG A 1 192 ? -5.425 -2.982 6.612 1.00 95.19 192 ARG A CA 1
ATOM 1494 C C . ARG A 1 192 ? -4.593 -1.803 6.116 1.00 95.19 192 ARG A C 1
ATOM 1496 O O . ARG A 1 192 ? -5.046 -1.055 5.259 1.00 95.19 192 ARG A O 1
ATOM 1503 N N . PHE A 1 193 ? -3.379 -1.652 6.627 1.00 95.62 193 PHE A N 1
ATOM 1504 C CA . PHE A 1 193 ? -2.466 -0.577 6.247 1.00 95.62 193 PHE A CA 1
ATOM 1505 C C . PHE A 1 193 ? -1.155 -1.151 5.720 1.00 95.62 193 PHE A C 1
ATOM 1507 O O . PHE A 1 193 ? -0.546 -1.999 6.380 1.00 95.62 193 PHE A O 1
ATOM 1514 N N . LEU A 1 194 ? -0.715 -0.642 4.573 1.00 96.38 194 LEU A N 1
ATOM 1515 C CA . LEU A 1 194 ? 0.641 -0.775 4.061 1.00 96.38 194 LEU A CA 1
ATOM 1516 C C . LEU A 1 194 ? 1.274 0.618 4.060 1.00 96.38 194 LEU A C 1
ATOM 1518 O O . LEU A 1 194 ? 0.806 1.539 3.397 1.00 96.38 194 LEU A O 1
ATOM 1522 N N . LEU A 1 195 ? 2.293 0.788 4.891 1.00 94.31 195 LEU A N 1
ATOM 1523 C CA . LEU A 1 195 ? 2.949 2.068 5.122 1.00 94.31 195 LEU A CA 1
ATOM 1524 C C . LEU A 1 195 ? 4.402 1.951 4.687 1.00 94.31 195 LEU A C 1
ATOM 1526 O O . LEU A 1 195 ? 5.100 1.040 5.143 1.00 94.31 195 LEU A O 1
ATOM 1530 N N . THR A 1 196 ? 4.881 2.864 3.849 1.00 93.06 196 THR A N 1
ATOM 1531 C CA . THR A 1 196 ? 6.294 2.939 3.476 1.00 93.06 196 THR A CA 1
ATOM 1532 C C . THR A 1 196 ? 6.894 4.255 3.954 1.00 93.06 196 THR A C 1
ATOM 1534 O O . THR A 1 196 ? 6.373 5.338 3.707 1.00 93.06 196 THR A O 1
ATOM 1537 N N . ALA A 1 197 ? 8.007 4.174 4.683 1.00 90.94 197 ALA A N 1
ATOM 1538 C CA . ALA A 1 197 ? 8.680 5.354 5.225 1.00 90.94 197 ALA A CA 1
ATOM 1539 C C . ALA A 1 197 ? 10.179 5.106 5.412 1.00 90.94 197 ALA A C 1
ATOM 1541 O O . ALA A 1 197 ? 10.658 3.966 5.434 1.00 90.94 197 ALA A O 1
ATOM 1542 N N . ARG A 1 198 ? 10.957 6.178 5.570 1.00 89.50 198 ARG A N 1
ATOM 1543 C CA . ARG A 1 198 ? 12.322 6.060 6.100 1.00 89.50 198 ARG A CA 1
ATOM 1544 C C . ARG A 1 198 ? 12.241 5.834 7.606 1.00 89.50 198 ARG A C 1
ATOM 1546 O O . ARG A 1 198 ? 11.414 6.429 8.287 1.00 89.50 198 ARG A O 1
ATOM 1553 N N . GLU A 1 199 ? 13.105 4.976 8.142 1.00 85.56 199 GLU A N 1
ATOM 1554 C CA . GLU A 1 199 ? 13.040 4.600 9.561 1.00 85.56 199 GLU A CA 1
ATOM 1555 C C . GLU A 1 199 ? 13.280 5.792 10.504 1.00 85.56 199 GLU A C 1
ATOM 1557 O O . GLU A 1 199 ? 12.595 5.927 11.519 1.00 85.56 199 GLU A O 1
ATOM 1562 N N . SER A 1 200 ? 14.228 6.671 10.159 1.00 85.31 200 SER A N 1
ATOM 1563 C CA . SER A 1 200 ? 14.502 7.910 10.897 1.00 85.31 200 SER A CA 1
ATOM 1564 C C . SER A 1 200 ? 13.284 8.824 10.939 1.00 85.31 200 SER A C 1
ATOM 1566 O O . SER A 1 200 ? 12.916 9.324 12.002 1.00 85.31 200 SER A O 1
ATOM 1568 N N . ASP A 1 201 ? 12.645 8.996 9.787 1.00 87.31 201 ASP A N 1
ATOM 1569 C CA . ASP A 1 201 ? 11.599 9.990 9.582 1.00 87.31 201 ASP A CA 1
ATOM 1570 C C . ASP A 1 201 ? 10.308 9.503 10.239 1.00 87.31 201 ASP A C 1
ATOM 1572 O O . ASP A 1 201 ? 9.682 10.236 11.002 1.00 87.31 201 ASP A O 1
ATOM 1576 N N . TRP A 1 202 ? 10.008 8.207 10.099 1.00 87.12 202 TRP A N 1
ATOM 1577 C CA . TRP A 1 202 ? 8.917 7.544 10.806 1.00 87.12 202 TRP A CA 1
ATOM 1578 C C . TRP A 1 202 ? 9.019 7.699 12.328 1.00 87.12 202 TRP A C 1
ATOM 1580 O O . TRP A 1 202 ? 8.041 8.037 13.000 1.00 87.12 202 TRP A O 1
ATOM 1590 N N . ARG A 1 203 ? 10.211 7.474 12.899 1.00 85.19 203 ARG A N 1
ATOM 1591 C CA . ARG A 1 203 ? 10.438 7.657 14.341 1.00 85.19 203 ARG A CA 1
ATOM 1592 C C . ARG A 1 203 ? 10.298 9.118 14.755 1.00 85.19 203 ARG A C 1
ATOM 1594 O O . ARG A 1 203 ? 9.649 9.386 15.764 1.00 85.19 203 ARG A O 1
ATOM 1601 N N . SER A 1 204 ? 10.875 10.037 13.983 1.00 84.69 204 SER A N 1
ATOM 1602 C CA . SER A 1 204 ? 10.813 11.482 14.232 1.00 84.69 204 SER A CA 1
ATOM 1603 C C . SER A 1 204 ? 9.372 12.005 14.222 1.00 84.69 204 SER A C 1
ATOM 1605 O O . SER A 1 204 ? 8.984 12.787 15.088 1.00 84.69 204 SER A O 1
ATOM 1607 N N . ALA A 1 205 ? 8.537 11.482 13.322 1.00 83.94 205 ALA A N 1
ATOM 1608 C CA . ALA A 1 205 ? 7.115 11.804 13.223 1.00 83.94 205 ALA A CA 1
ATOM 1609 C C . ALA A 1 205 ? 6.249 11.194 14.350 1.00 83.94 205 ALA A C 1
ATOM 1611 O O . ALA A 1 205 ? 5.025 11.328 14.345 1.00 83.94 205 ALA A O 1
ATOM 1612 N N . GLY A 1 206 ? 6.858 10.510 15.327 1.00 79.69 206 GLY A N 1
ATOM 1613 C CA . GLY A 1 206 ? 6.160 9.873 16.447 1.00 79.69 206 GLY A CA 1
ATOM 1614 C C . GLY A 1 206 ? 5.569 8.499 16.120 1.00 79.69 206 GLY A C 1
ATOM 1615 O O . GLY A 1 206 ? 4.867 7.917 16.951 1.00 79.69 206 GLY A O 1
ATOM 1616 N N . GLY A 1 207 ? 5.881 7.933 14.954 1.00 75.75 207 GLY A N 1
ATOM 1617 C CA . GLY A 1 207 ? 5.373 6.640 14.496 1.00 75.75 207 GLY A CA 1
ATOM 1618 C C . GLY A 1 207 ? 5.842 5.434 15.321 1.00 75.75 207 GLY A C 1
ATOM 1619 O O . GLY A 1 207 ? 5.257 4.356 15.245 1.00 75.75 207 GLY A O 1
ATOM 1620 N N . ALA A 1 208 ? 6.856 5.605 16.175 1.00 71.94 208 ALA A N 1
ATOM 1621 C CA . ALA A 1 208 ? 7.270 4.591 17.150 1.00 71.94 208 ALA A CA 1
ATOM 1622 C C . ALA A 1 208 ? 6.208 4.315 18.236 1.00 71.94 208 ALA A C 1
ATOM 1624 O O . ALA A 1 208 ? 6.322 3.336 18.966 1.00 71.94 208 ALA A O 1
ATOM 1625 N N . SER A 1 209 ? 5.189 5.175 18.351 1.00 66.75 209 SER A N 1
ATOM 1626 C CA . SER A 1 209 ? 4.096 5.059 19.326 1.00 66.75 209 SER A CA 1
ATOM 1627 C C . SER A 1 209 ? 2.847 4.338 18.790 1.00 66.75 209 SER A C 1
ATOM 1629 O O . SER A 1 209 ? 1.769 4.444 19.388 1.00 66.75 209 SER A O 1
ATOM 1631 N N . LEU A 1 210 ? 2.975 3.622 17.665 1.00 63.66 210 LEU A N 1
ATOM 1632 C CA . LEU A 1 210 ? 1.911 2.763 17.148 1.00 63.66 210 LEU A CA 1
ATOM 1633 C C . LEU A 1 210 ? 1.543 1.659 18.167 1.00 63.66 210 LEU A C 1
ATOM 1635 O O . LEU A 1 210 ? 2.448 1.083 18.774 1.00 63.66 210 LEU A O 1
ATOM 1639 N N . PRO A 1 211 ? 0.240 1.388 18.378 1.00 49.94 211 PRO A N 1
ATOM 1640 C CA . PRO A 1 211 ? -0.243 0.338 19.279 1.00 49.94 211 PRO A CA 1
ATOM 1641 C C . PRO A 1 211 ? -0.061 -1.091 18.738 1.00 49.94 211 PRO A C 1
ATOM 1643 O O . PRO A 1 211 ? 0.057 -1.267 17.505 1.00 49.94 211 PRO A O 1
#

pLDDT: mean 86.21, std 12.99, range [42.12, 97.44]

Radius of gyration: 22.75 Å; chains: 1; bounding box: 63×56×42 Å